Protein AF-A0A3M7RDC3-F1 (afdb_monomer)

Radius of gyration: 67.69 Å; Cα contacts (8 Å, |Δi|>4): 65; chains: 1; bounding box: 111×50×184 Å

Organism: Brachionus plicatilis (NCBI:txid10195)

Sequence (182 aa):
MDDLKVTLPCGFSADYKEIDQYDDIFICPICLTHQVERQQCLNMNRKKLVINQTVLSLKQKNFSECRKNLEIYRNMSNDYDDNRAMFKLKIDARKELIKLFINQKIDQHFEKMEVMEAKNEENLDIKTKLDLITNDCRKIDDLIRTINSAIKNLRDKHFHNQLDTKIILKNICKRDQKSSAY

pLDDT: mean 87.09, std 10.41, range [46.75, 97.94]

Secondary structure (DSSP, 8-state):
-TT-EEE-TTS-EEEHHHHHT-SSEEE-TTTSS-EEEHHHHHHSHHHHHHHHHHHHHHHHHHHHHHHHHHHHHHHHHHHHHHHHHHHHHHHHHHHHHHHHHHHHHHHHHHHHHHHHHHHHHHHHHHHHHHHHHHHHHHHHHHHHHHHHHHHHHHHHHHHHHHHHHHHHHHHHHHHHHHHT--

Mean predicted aligned error: 16.1 Å

Foldseek 3Di:
DFADWFQFPVRRIDTPVVLVPDDFWDQDPPPSPDIDGSCVRCPDPVNVVSVVVVVVVVVVVVVVVVVVVVVVVVVVVVVVVVVVVVVVVVVVVVVVVVVVVVVVVVVVVVVVVVVVVVVVVVVVVVVVVVVVVVVVVVVVVVVVVVVVVVVVVVVVVVVVVVVVVVVVVVVVVVVVVVVVPD

Structure (mmCIF, N/CA/C/O backbone):
data_AF-A0A3M7RDC3-F1
#
_entry.id   AF-A0A3M7RDC3-F1
#
loop_
_atom_site.group_PDB
_atom_site.id
_atom_site.type_symbol
_atom_site.label_atom_id
_atom_site.label_alt_id
_atom_site.label_comp_id
_atom_site.label_asym_id
_atom_site.label_entity_id
_atom_site.label_seq_id
_atom_site.pdbx_PDB_ins_code
_atom_site.Cartn_x
_atom_site.Cartn_y
_atom_site.Cartn_z
_atom_site.occupancy
_atom_site.B_iso_or_equiv
_atom_site.auth_seq_id
_atom_site.auth_comp_id
_atom_site.auth_asym_id
_atom_site.auth_atom_id
_atom_site.pdbx_PDB_model_num
ATOM 1 N N . MET A 1 1 ? -27.432 3.272 53.727 1.00 71.19 1 MET A N 1
ATOM 2 C CA . M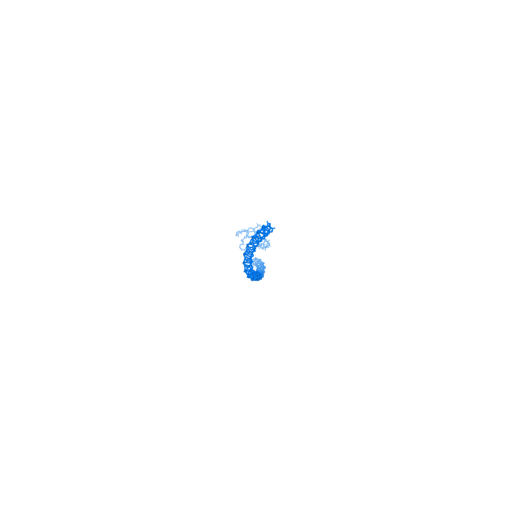ET A 1 1 ? -28.687 2.590 54.127 1.00 71.19 1 MET A CA 1
ATOM 3 C C . MET A 1 1 ? -29.587 3.623 54.768 1.00 71.19 1 MET A C 1
ATOM 5 O O . MET A 1 1 ? -29.926 3.546 55.941 1.00 71.19 1 MET A O 1
ATOM 9 N N . ASP A 1 2 ? -29.881 4.653 53.990 1.00 67.00 2 ASP A N 1
ATOM 10 C CA . ASP A 1 2 ? -30.040 5.974 54.577 1.00 67.00 2 ASP A CA 1
ATOM 11 C C . ASP A 1 2 ? -31.473 6.264 55.001 1.00 67.00 2 ASP A C 1
ATOM 13 O O . ASP A 1 2 ? -31.686 6.973 55.974 1.00 67.00 2 ASP A O 1
ATOM 17 N N . ASP A 1 3 ? -32.405 5.581 54.343 1.00 78.31 3 ASP A N 1
ATOM 18 C CA . ASP A 1 3 ? -33.844 5.655 54.575 1.00 78.31 3 ASP A CA 1
ATOM 19 C C . ASP A 1 3 ? -34.365 4.451 55.384 1.00 78.31 3 ASP A C 1
ATOM 21 O O . ASP A 1 3 ? -35.570 4.195 55.449 1.00 78.31 3 ASP A O 1
ATOM 25 N N . LEU A 1 4 ? -33.464 3.633 55.945 1.00 84.50 4 LEU A N 1
ATOM 26 C CA . LEU A 1 4 ? -33.846 2.425 56.668 1.00 84.50 4 LEU A CA 1
ATOM 27 C C . LEU A 1 4 ? -34.377 2.793 58.054 1.00 84.50 4 LEU A C 1
ATOM 29 O O . LEU A 1 4 ? -33.629 3.302 58.879 1.00 84.50 4 LEU A O 1
ATOM 33 N N . LYS A 1 5 ? -35.637 2.462 58.341 1.00 85.56 5 LYS A N 1
ATOM 34 C CA . LYS A 1 5 ? -36.231 2.652 59.670 1.00 85.56 5 LYS A CA 1
ATOM 35 C C . LYS A 1 5 ? -36.154 1.383 60.504 1.00 85.56 5 LYS A C 1
ATOM 37 O O . LYS A 1 5 ? -36.479 0.292 60.035 1.00 85.56 5 LYS A O 1
ATOM 42 N N . VAL A 1 6 ? -35.765 1.539 61.762 1.00 84.69 6 VAL A N 1
ATOM 43 C CA . VAL A 1 6 ? -35.640 0.460 62.738 1.00 84.69 6 VAL A CA 1
ATOM 44 C C . VAL A 1 6 ? -36.589 0.729 63.893 1.00 84.69 6 VAL A C 1
ATOM 46 O O . VAL A 1 6 ? -36.590 1.803 64.487 1.00 84.69 6 VAL A O 1
ATOM 49 N N . THR A 1 7 ? -37.397 -0.265 64.246 1.00 84.69 7 THR A N 1
ATOM 50 C CA . THR A 1 7 ? -38.227 -0.193 65.452 1.00 84.69 7 THR A CA 1
ATOM 51 C C . THR A 1 7 ? -37.327 -0.236 66.689 1.00 84.69 7 THR A C 1
ATOM 53 O O . THR A 1 7 ? -36.413 -1.043 66.751 1.00 84.69 7 THR A O 1
ATOM 56 N N . LEU A 1 8 ? -37.541 0.600 67.689 1.00 84.56 8 LEU A N 1
ATOM 57 C CA . LEU A 1 8 ? -36.834 0.619 68.967 1.00 84.56 8 LEU A CA 1
ATOM 58 C C . LEU A 1 8 ? -37.508 -0.340 69.968 1.00 84.56 8 LEU A C 1
ATOM 60 O O . LEU A 1 8 ? -38.648 -0.750 69.743 1.00 84.56 8 LEU A O 1
ATOM 64 N N . PRO A 1 9 ? -36.845 -0.720 71.078 1.00 82.19 9 PRO A N 1
ATOM 65 C CA . PRO A 1 9 ? -37.448 -1.582 72.104 1.00 82.19 9 PRO A CA 1
ATOM 66 C C . PRO A 1 9 ? -38.742 -1.011 72.701 1.00 82.19 9 PRO A C 1
ATOM 68 O O . PRO A 1 9 ? -39.652 -1.760 73.036 1.00 82.19 9 PRO A O 1
ATOM 71 N N . CYS A 1 10 ? -38.858 0.317 72.756 1.00 85.25 10 CYS A N 1
ATOM 72 C CA . CYS A 1 10 ? -40.068 1.038 73.152 1.00 85.25 10 CYS A CA 1
ATOM 73 C C . CYS A 1 10 ? -41.201 1.032 72.110 1.00 85.25 10 CYS A C 1
ATOM 75 O O . CYS A 1 10 ? -42.226 1.669 72.333 1.00 85.25 10 CYS A O 1
ATOM 77 N N . GLY A 1 11 ? -41.028 0.369 70.962 1.00 82.81 11 GLY A N 1
ATOM 78 C CA . GLY A 1 11 ? -42.048 0.240 69.916 1.00 82.81 11 GLY A CA 1
ATOM 79 C C . GLY A 1 11 ? -42.096 1.381 68.893 1.00 82.81 11 GLY A C 1
ATOM 80 O O . GLY A 1 11 ? -42.709 1.217 67.839 1.00 82.81 11 GLY A O 1
ATOM 81 N N . PHE A 1 12 ? -41.420 2.505 69.139 1.00 87.56 12 PHE A N 1
ATOM 82 C CA . PHE A 1 12 ? -41.289 3.593 68.161 1.00 87.56 12 PHE A CA 1
ATOM 83 C C . PHE A 1 12 ? -40.306 3.242 67.035 1.00 87.56 12 PHE A C 1
ATOM 85 O O . PHE A 1 12 ? -39.583 2.264 67.148 1.00 87.56 12 PHE A O 1
ATOM 92 N N . SER A 1 13 ? -40.258 4.003 65.939 1.00 86.94 13 SER A N 1
ATOM 93 C CA . SER A 1 13 ? -39.317 3.754 64.830 1.00 86.94 13 SER A CA 1
ATOM 94 C C . SER A 1 13 ? -38.384 4.938 64.627 1.00 86.94 13 SER A C 1
ATOM 96 O O . SER A 1 13 ? -38.870 6.056 64.508 1.00 86.94 13 SER A O 1
ATOM 98 N N . ALA A 1 14 ? -37.082 4.677 64.551 1.00 86.62 14 ALA A N 1
ATOM 99 C CA . ALA A 1 14 ? -36.038 5.674 64.321 1.00 86.62 14 ALA A CA 1
ATOM 100 C C . ALA A 1 14 ? -35.189 5.301 63.100 1.00 86.62 14 ALA A C 1
ATOM 102 O O . ALA A 1 14 ? -35.230 4.156 62.633 1.00 86.62 14 ALA A O 1
ATOM 103 N N . ASP A 1 15 ? -34.433 6.260 62.575 1.00 87.50 15 ASP A N 1
ATOM 104 C CA . ASP A 1 15 ? -33.610 6.036 61.392 1.00 87.50 15 ASP A CA 1
ATOM 105 C C . ASP A 1 15 ? -32.360 5.221 61.754 1.00 87.50 15 ASP A C 1
ATOM 107 O O . ASP A 1 15 ? -31.693 5.454 62.762 1.00 87.50 15 ASP A O 1
ATOM 111 N N . TYR A 1 16 ? -32.022 4.238 60.916 1.00 86.25 16 TYR A N 1
ATOM 112 C CA . TYR A 1 16 ? -30.893 3.331 61.135 1.00 86.25 16 TYR A CA 1
ATOM 113 C C . TYR A 1 16 ? -29.591 4.109 61.320 1.00 86.25 16 TYR A C 1
ATOM 115 O O . TYR A 1 16 ? -28.813 3.777 62.205 1.00 86.25 16 TYR A O 1
ATOM 123 N N . LYS A 1 17 ? -29.377 5.171 60.532 1.00 85.69 17 LYS A N 1
ATOM 124 C CA . LYS A 1 17 ? -28.192 6.033 60.637 1.00 85.69 17 LYS A CA 1
ATOM 125 C C . LYS A 1 17 ? -28.002 6.640 62.019 1.00 85.69 17 LYS A C 1
ATOM 127 O O . LYS A 1 17 ? -26.867 6.756 62.459 1.00 85.69 17 LYS A O 1
ATOM 132 N N . GLU A 1 18 ? -29.089 7.058 62.658 1.00 83.12 18 GLU A N 1
ATOM 133 C CA . GLU A 1 18 ? -29.037 7.705 63.968 1.00 83.12 18 GLU A CA 1
ATOM 134 C C . GLU A 1 18 ? -28.607 6.701 65.035 1.00 83.12 18 GLU A C 1
ATOM 136 O O . GLU A 1 18 ? -27.896 7.056 65.959 1.00 83.12 18 GLU A O 1
ATOM 141 N N . ILE A 1 19 ? -28.975 5.427 64.877 1.00 84.19 19 ILE A N 1
ATOM 142 C CA 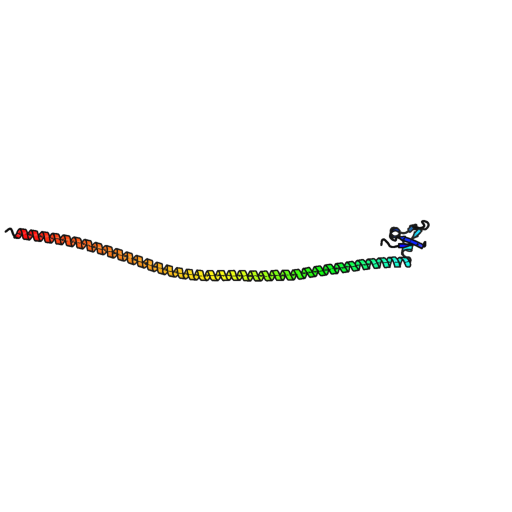. ILE A 1 19 ? -28.604 4.347 65.800 1.00 84.19 19 ILE A CA 1
ATOM 143 C C . ILE A 1 19 ? -27.199 3.804 65.491 1.00 84.19 19 ILE A C 1
ATOM 145 O O . ILE A 1 19 ? -26.461 3.436 66.402 1.00 84.19 19 ILE A O 1
ATOM 149 N N . ASP A 1 20 ? -26.823 3.725 64.212 1.00 82.31 20 ASP A N 1
ATOM 150 C CA . ASP A 1 20 ? -25.574 3.105 63.747 1.00 82.31 20 ASP A C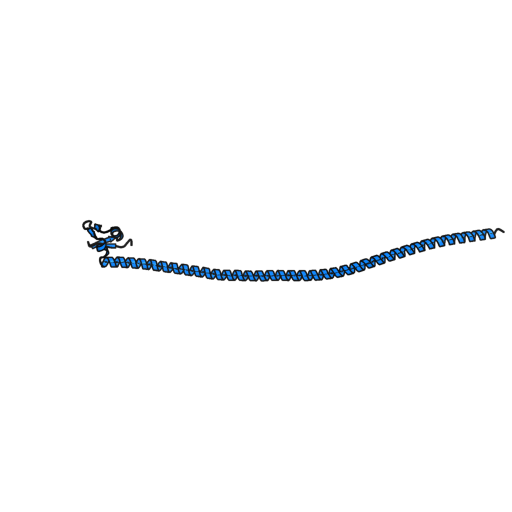A 1
ATOM 151 C C . ASP A 1 20 ? -24.317 3.902 64.121 1.00 82.31 20 ASP A C 1
ATOM 153 O O . ASP A 1 20 ? -23.236 3.328 64.173 1.00 82.31 20 ASP A O 1
ATOM 157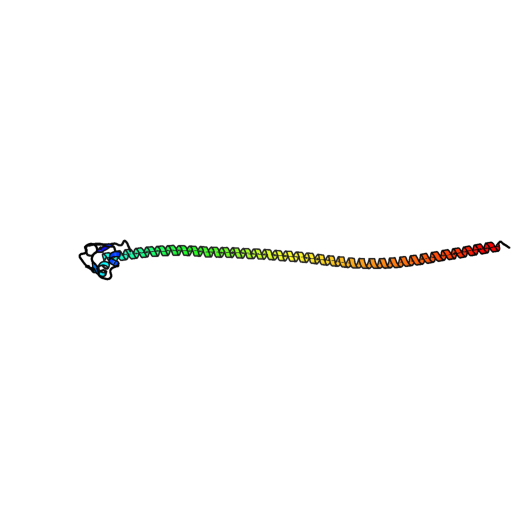 N N . GLN A 1 21 ? -24.469 5.199 64.402 1.00 83.25 21 GLN A N 1
ATOM 158 C CA . GLN A 1 21 ? -23.383 6.104 64.794 1.00 83.25 21 GLN A CA 1
ATOM 159 C C . GLN A 1 21 ? -22.907 5.926 66.241 1.00 83.25 21 GLN A C 1
ATOM 161 O O . GLN A 1 21 ? -21.839 6.425 66.585 1.00 83.25 21 GLN A O 1
ATOM 166 N N . TYR A 1 22 ? -23.688 5.263 67.095 1.00 85.06 22 TYR A N 1
ATOM 167 C CA . TYR A 1 22 ? -23.306 5.016 68.484 1.00 85.06 22 TYR A CA 1
ATOM 168 C C . TYR A 1 22 ? -22.426 3.770 68.595 1.00 85.06 22 TYR A C 1
ATOM 170 O O . TYR A 1 22 ? -22.662 2.784 67.900 1.00 85.06 22 TYR A O 1
ATOM 178 N N . ASP A 1 23 ? -21.458 3.781 69.511 1.00 80.19 23 ASP A N 1
ATOM 179 C CA . ASP A 1 23 ? -20.562 2.636 69.704 1.00 80.19 23 ASP A CA 1
ATOM 180 C C . ASP A 1 23 ? -21.292 1.459 70.379 1.00 80.19 23 ASP A C 1
ATOM 182 O O . ASP A 1 23 ? -21.477 0.412 69.753 1.00 80.19 23 ASP A O 1
ATOM 186 N N . ASP A 1 24 ? -21.810 1.658 71.601 1.00 84.75 24 ASP A N 1
ATOM 187 C CA . ASP A 1 24 ? -22.395 0.570 72.408 1.00 84.75 24 ASP A CA 1
ATOM 188 C C . ASP A 1 24 ? -23.785 0.868 72.988 1.00 84.75 24 ASP A C 1
ATOM 190 O O . ASP A 1 24 ? -24.692 0.045 72.854 1.00 84.75 24 ASP A O 1
ATOM 194 N N . ILE A 1 25 ? -24.000 2.028 73.618 1.00 87.00 25 ILE A N 1
ATOM 195 C CA . ILE A 1 25 ? -25.269 2.380 74.281 1.00 87.00 25 ILE A CA 1
ATOM 196 C C . ILE A 1 25 ? -25.738 3.750 73.797 1.00 87.00 25 ILE A C 1
ATOM 198 O O . ILE A 1 25 ? -24.950 4.689 73.710 1.00 87.00 25 ILE A O 1
ATOM 202 N N . PHE A 1 26 ? -27.037 3.880 73.530 1.00 88.50 26 PHE A N 1
ATOM 203 C CA . PHE A 1 26 ? -27.661 5.150 73.171 1.00 88.50 26 PHE A CA 1
ATOM 204 C C . PHE A 1 26 ? -28.936 5.393 73.978 1.00 88.50 26 PHE A C 1
ATOM 206 O O . PHE A 1 26 ? -29.624 4.457 74.391 1.00 88.50 26 PHE A O 1
ATOM 213 N N . ILE A 1 27 ? -29.265 6.662 74.212 1.00 87.06 27 ILE A N 1
ATOM 214 C CA . ILE A 1 27 ? -30.568 7.043 74.764 1.00 87.06 27 ILE A CA 1
ATOM 215 C C . ILE A 1 27 ? -31.572 7.003 73.618 1.00 87.06 27 ILE A C 1
ATOM 217 O O . ILE A 1 27 ? -31.311 7.559 72.554 1.00 87.06 27 ILE A O 1
ATOM 221 N N . CYS A 1 28 ? -32.722 6.362 73.828 1.00 86.00 28 CYS A N 1
ATOM 222 C CA . CYS A 1 28 ? -33.779 6.318 72.824 1.00 86.00 28 CYS A CA 1
ATOM 223 C C . CYS A 1 28 ? -34.114 7.736 72.320 1.00 86.00 28 CYS A C 1
ATOM 225 O O . CYS A 1 28 ? -34.609 8.542 73.113 1.00 86.00 28 CYS A O 1
ATOM 227 N N . PRO A 1 29 ? -33.932 8.033 71.019 1.00 83.31 29 PRO A N 1
ATOM 228 C CA . PRO A 1 29 ? -34.100 9.387 70.490 1.00 83.31 29 PRO A CA 1
ATOM 229 C C . PRO A 1 29 ? -35.554 9.872 70.531 1.00 83.31 29 PRO A C 1
ATOM 231 O O . PRO A 1 29 ? -35.808 11.067 70.437 1.00 83.31 29 PRO A O 1
ATOM 234 N N . ILE A 1 30 ? -36.518 8.959 70.690 1.00 85.31 30 ILE A N 1
ATOM 235 C CA . ILE A 1 30 ? -37.947 9.287 70.625 1.00 85.31 30 ILE A CA 1
ATOM 236 C C . ILE A 1 30 ? -38.537 9.559 72.002 1.00 85.31 30 ILE A C 1
ATOM 238 O O . ILE A 1 30 ? -39.270 10.525 72.174 1.00 85.31 30 ILE A O 1
ATOM 242 N N . CYS A 1 31 ? -38.242 8.714 72.990 1.00 86.12 31 CYS A N 1
ATOM 243 C CA . CYS A 1 31 ? -38.825 8.876 74.321 1.00 86.12 31 CYS A CA 1
ATOM 244 C C . CYS A 1 31 ? -37.844 9.429 75.356 1.00 86.12 31 CYS A C 1
ATOM 246 O O . CYS A 1 31 ? -38.286 9.750 76.449 1.00 86.12 31 CYS A O 1
ATOM 248 N N . LEU A 1 32 ? -36.543 9.521 75.043 1.00 84.88 32 LEU A N 1
ATOM 249 C CA . LEU A 1 32 ? -35.488 10.125 75.873 1.00 84.88 32 LEU A CA 1
ATOM 250 C C . LEU A 1 32 ? -35.339 9.553 77.298 1.00 84.88 32 LEU A C 1
ATOM 252 O O . LEU A 1 32 ? -34.626 10.113 78.123 1.00 84.88 32 LEU A O 1
ATOM 256 N N . THR A 1 33 ? -36.002 8.435 77.600 1.00 83.75 33 THR A N 1
ATOM 257 C CA . THR A 1 33 ? -36.168 7.922 78.972 1.00 83.75 33 THR A CA 1
ATOM 258 C C . THR A 1 33 ? -35.424 6.627 79.258 1.00 83.75 33 THR A C 1
ATOM 260 O O . THR A 1 33 ? -35.207 6.306 80.421 1.00 83.75 33 THR A O 1
ATOM 263 N N . HIS A 1 34 ? -35.040 5.864 78.233 1.00 83.25 34 HIS A N 1
ATOM 264 C CA . HIS A 1 34 ? -34.345 4.592 78.418 1.00 83.25 34 HIS A CA 1
ATOM 265 C C . HIS A 1 34 ? -33.088 4.517 77.564 1.00 83.25 34 HIS A C 1
ATOM 267 O O . HIS A 1 34 ? -33.020 5.060 76.457 1.00 83.25 34 HIS A O 1
ATOM 273 N N . GLN A 1 35 ? -32.103 3.819 78.113 1.00 87.31 35 GLN A N 1
ATOM 274 C CA . GLN A 1 35 ? -30.874 3.466 77.431 1.00 87.31 35 GLN A CA 1
ATOM 275 C C .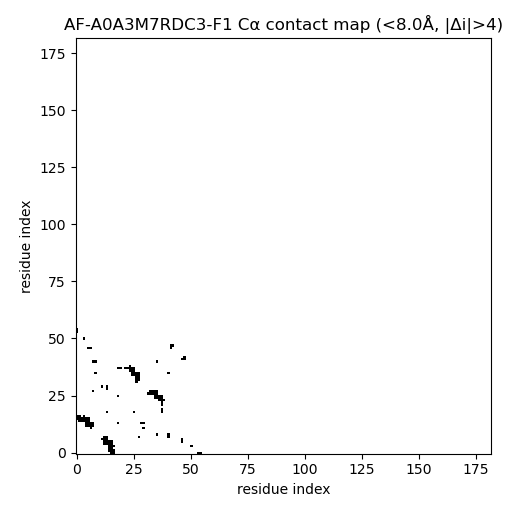 GLN A 1 35 ? -31.060 2.128 76.725 1.00 87.31 35 GLN A C 1
ATOM 277 O O . GLN A 1 35 ? -31.709 1.217 77.241 1.00 87.31 35 GLN A O 1
ATOM 282 N N . VAL A 1 36 ? -30.509 2.032 75.526 1.00 86.44 36 VAL A N 1
ATOM 283 C CA . VAL A 1 36 ? -30.606 0.860 74.671 1.00 86.44 36 VAL A CA 1
ATOM 284 C C . VAL A 1 36 ? -29.203 0.464 74.248 1.00 86.44 36 VAL A C 1
ATOM 286 O O . VAL A 1 36 ? -28.461 1.282 73.709 1.00 86.44 36 VAL A O 1
ATOM 289 N N . GLU A 1 37 ? -28.858 -0.805 74.444 1.00 88.38 37 GLU A N 1
ATOM 290 C CA . GLU A 1 37 ? -27.640 -1.372 73.874 1.00 88.38 37 GLU A CA 1
ATOM 291 C C . GLU A 1 37 ? -27.826 -1.551 72.361 1.00 88.38 37 GLU A C 1
ATOM 293 O O . GLU A 1 37 ? -28.756 -2.226 71.899 1.00 88.38 37 GLU A O 1
ATOM 298 N N . ARG A 1 38 ? -26.946 -0.936 71.570 1.00 86.44 38 ARG A N 1
ATOM 299 C CA . ARG A 1 38 ? -27.013 -0.919 70.106 1.00 86.44 38 ARG A CA 1
ATOM 300 C C . ARG A 1 38 ? -27.028 -2.328 69.533 1.00 86.44 38 ARG A C 1
ATOM 302 O O . ARG A 1 38 ? -27.876 -2.630 68.692 1.00 86.44 38 ARG A O 1
ATOM 309 N N . GLN A 1 39 ? -26.139 -3.204 69.998 1.00 82.31 39 GLN A N 1
ATOM 310 C CA . GLN A 1 39 ? -26.062 -4.571 69.485 1.00 82.31 39 GLN A CA 1
ATOM 311 C C . GLN A 1 39 ? -27.346 -5.351 69.752 1.00 82.31 39 GLN A C 1
ATOM 313 O O . GLN A 1 39 ? -27.878 -5.976 68.835 1.00 82.31 39 GLN A O 1
ATOM 318 N N . GLN A 1 40 ? -27.896 -5.269 70.966 1.00 81.81 40 GLN A N 1
ATOM 319 C CA . GLN A 1 40 ? -29.181 -5.894 71.281 1.00 81.81 40 GLN A CA 1
ATOM 320 C C . GLN A 1 40 ? -30.312 -5.302 70.437 1.00 81.81 40 GLN A C 1
ATOM 322 O O . GLN A 1 40 ? -31.152 -6.040 69.922 1.00 81.81 40 GLN A O 1
ATOM 327 N N . CYS A 1 41 ? -30.306 -3.980 70.231 1.00 82.38 41 CYS A N 1
ATOM 328 C CA . CYS A 1 41 ? -31.295 -3.295 69.414 1.00 82.38 41 CYS A CA 1
ATOM 329 C C . CYS A 1 41 ? -31.268 -3.765 67.963 1.00 82.38 41 CYS A C 1
ATOM 331 O O . CYS A 1 41 ? -32.335 -4.039 67.427 1.00 82.38 41 CYS A O 1
ATOM 333 N N . LEU A 1 42 ? -30.095 -3.869 67.335 1.00 80.62 42 LEU A N 1
ATOM 334 C CA . LEU A 1 42 ? -29.953 -4.220 65.918 1.00 80.62 42 LEU A CA 1
ATOM 335 C C . LEU A 1 42 ? -30.051 -5.736 65.667 1.00 80.62 42 LEU A C 1
ATOM 337 O O . LEU A 1 42 ? -30.505 -6.151 64.599 1.00 80.62 42 LEU A O 1
ATOM 341 N N . ASN A 1 43 ? -29.711 -6.569 66.657 1.00 80.25 43 ASN A N 1
ATOM 342 C CA . ASN A 1 43 ? -29.754 -8.030 66.545 1.00 80.25 43 ASN A CA 1
ATOM 343 C C . ASN A 1 43 ? -31.124 -8.660 66.841 1.00 80.25 43 ASN A C 1
ATOM 345 O O . ASN A 1 43 ? -31.261 -9.878 66.713 1.00 80.25 43 ASN A O 1
ATOM 349 N N . MET A 1 44 ? -32.160 -7.882 67.177 1.00 80.19 44 MET A N 1
ATOM 350 C CA . MET A 1 44 ? -33.510 -8.443 67.319 1.00 80.19 44 MET A CA 1
ATOM 351 C C . MET A 1 44 ? -33.979 -9.056 65.989 1.00 80.19 44 MET A C 1
ATOM 353 O O . MET A 1 44 ? -33.897 -8.408 64.942 1.00 80.19 44 MET A O 1
ATOM 357 N N . ASN A 1 45 ? -34.537 -10.273 66.035 1.00 76.06 45 ASN A N 1
ATOM 358 C CA . ASN A 1 45 ? -34.878 -11.093 64.858 1.00 76.06 45 ASN A CA 1
ATOM 359 C C . ASN A 1 45 ? -35.562 -10.318 63.718 1.00 76.06 45 ASN A C 1
ATOM 361 O O . ASN A 1 45 ? -35.146 -10.409 62.564 1.00 76.06 45 ASN A O 1
ATOM 365 N N . ARG A 1 46 ? -36.578 -9.502 64.031 1.00 75.00 46 ARG A N 1
ATOM 366 C CA . ARG A 1 46 ? -37.329 -8.729 63.026 1.00 75.00 46 ARG A CA 1
ATOM 367 C C . ARG A 1 46 ? -36.484 -7.649 62.340 1.00 75.00 46 ARG A C 1
ATOM 369 O O . ARG A 1 46 ? -36.637 -7.428 61.145 1.00 75.00 46 ARG A O 1
ATOM 376 N N . LYS A 1 47 ? -35.584 -6.990 63.070 1.00 77.56 47 LYS A N 1
ATOM 377 C CA . LYS A 1 47 ? -34.760 -5.882 62.558 1.00 77.56 47 LYS A CA 1
ATOM 378 C C . LYS A 1 47 ? -33.557 -6.403 61.788 1.00 77.56 47 LYS A C 1
ATOM 380 O O . LYS A 1 47 ? -33.275 -5.909 60.702 1.00 77.56 47 LYS A O 1
ATOM 385 N N . LYS A 1 48 ? -32.923 -7.466 62.294 1.00 83.06 48 LYS A N 1
ATOM 386 C CA . LYS A 1 48 ? -31.837 -8.174 61.610 1.00 83.06 48 LYS A CA 1
ATOM 387 C C . LYS A 1 48 ? -32.265 -8.651 60.220 1.00 83.06 48 LYS A C 1
ATOM 389 O O . LYS A 1 48 ? -31.520 -8.483 59.260 1.00 83.06 48 LYS A O 1
ATOM 394 N N . LEU A 1 49 ? -33.485 -9.181 60.093 1.00 85.19 49 LEU A N 1
ATOM 395 C CA . LEU A 1 49 ? -34.063 -9.555 58.798 1.00 85.19 49 LEU A CA 1
ATOM 396 C C . LEU A 1 49 ? -34.229 -8.351 57.861 1.00 85.19 49 LEU A C 1
ATOM 398 O O . LEU A 1 49 ? -33.824 -8.426 56.706 1.00 85.19 49 LEU A O 1
ATOM 402 N N . VAL A 1 50 ? -34.774 -7.237 58.354 1.00 85.38 50 VAL A N 1
ATOM 403 C CA . VAL A 1 50 ? -34.991 -6.012 57.563 1.00 85.38 50 VAL A CA 1
ATOM 404 C C . VAL A 1 50 ? -33.667 -5.394 57.091 1.00 85.38 50 VAL A C 1
ATOM 406 O O . VAL A 1 50 ? -33.537 -5.034 55.918 1.00 85.38 50 VAL A O 1
ATOM 409 N N . ILE A 1 51 ? -32.654 -5.343 57.961 1.00 85.31 51 ILE A N 1
ATOM 410 C CA . ILE A 1 51 ? -31.298 -4.897 57.612 1.00 85.31 51 ILE A CA 1
ATOM 411 C C . ILE A 1 51 ? -30.705 -5.825 56.545 1.00 85.31 51 ILE A C 1
ATOM 413 O O . ILE A 1 51 ? -30.294 -5.359 55.483 1.00 85.31 51 ILE A O 1
ATOM 417 N N . ASN A 1 52 ? -30.733 -7.144 56.766 1.00 87.25 52 ASN A N 1
ATOM 418 C CA . ASN A 1 52 ? -30.184 -8.121 55.822 1.00 87.25 52 ASN A CA 1
ATOM 419 C C . ASN A 1 52 ? -30.872 -8.075 54.451 1.00 87.25 52 ASN A C 1
ATOM 421 O O . ASN A 1 52 ? -30.193 -8.135 53.427 1.00 87.25 52 ASN A O 1
ATOM 425 N N . GLN A 1 53 ? -32.198 -7.920 54.413 1.00 89.00 53 GLN A N 1
ATOM 426 C CA . GLN A 1 53 ? -32.962 -7.787 53.171 1.00 89.00 53 GLN A CA 1
ATOM 427 C C . GLN A 1 53 ? -32.554 -6.527 52.395 1.00 89.00 53 GLN A C 1
ATOM 429 O O . GLN A 1 53 ? -32.401 -6.560 51.170 1.00 89.00 53 GLN A O 1
ATOM 434 N N . THR A 1 54 ? -32.335 -5.420 53.105 1.00 87.44 54 THR A N 1
ATOM 435 C CA . THR A 1 54 ? -31.898 -4.147 52.518 1.00 87.44 54 THR A CA 1
ATOM 436 C C . THR A 1 54 ? -30.479 -4.261 51.959 1.00 87.44 54 THR A C 1
ATOM 438 O O . THR A 1 54 ? -30.234 -3.884 50.812 1.00 87.44 54 THR A O 1
ATOM 441 N N . VAL A 1 55 ? -29.557 -4.865 52.718 1.00 89.19 55 VAL A N 1
ATOM 442 C CA . VAL A 1 55 ? -28.181 -5.151 52.278 1.00 89.19 55 VAL A CA 1
ATOM 443 C C . VAL A 1 55 ? -28.180 -6.031 51.031 1.00 89.19 55 VAL A C 1
ATOM 445 O O . VAL A 1 55 ? -27.465 -5.743 50.071 1.00 89.19 55 VAL A O 1
ATOM 448 N N . LEU A 1 56 ? -28.991 -7.091 51.021 1.00 91.31 56 LEU A N 1
ATOM 449 C CA . LEU A 1 56 ? -29.104 -7.995 49.880 1.00 91.31 56 LEU A CA 1
ATOM 450 C C . LEU A 1 56 ? -29.615 -7.255 48.639 1.00 91.31 56 LEU A C 1
ATOM 452 O O . LEU A 1 56 ? -29.043 -7.404 47.562 1.00 91.31 56 LEU A O 1
ATOM 456 N N . SER A 1 57 ? -30.631 -6.408 48.805 1.00 91.19 57 SER A N 1
ATOM 457 C CA . SER A 1 57 ? -31.207 -5.608 47.719 1.00 91.19 57 SER A CA 1
ATOM 458 C C . SER A 1 57 ? -30.189 -4.625 47.129 1.00 91.19 57 SER A C 1
ATOM 460 O O . SER A 1 57 ? -30.101 -4.474 45.912 1.00 91.19 57 SER A O 1
ATOM 462 N N . LEU A 1 58 ? -29.372 -3.984 47.973 1.00 90.50 58 LEU A N 1
ATOM 463 C CA . LEU A 1 58 ? -28.283 -3.109 47.525 1.00 90.50 58 LEU A CA 1
ATOM 464 C C . LEU A 1 58 ? -27.204 -3.889 46.769 1.00 90.50 58 LEU A C 1
ATOM 466 O O . LEU A 1 58 ? -26.801 -3.484 45.682 1.00 90.50 58 LEU A O 1
ATOM 470 N N . LYS A 1 59 ? -26.782 -5.046 47.293 1.00 92.62 59 LYS A N 1
ATOM 471 C CA . LYS A 1 59 ? -25.815 -5.917 46.608 1.00 92.62 59 LYS A CA 1
ATOM 472 C C . LYS A 1 59 ? -26.337 -6.394 45.253 1.00 92.62 59 LYS A C 1
ATOM 474 O O . LYS A 1 59 ? -25.578 -6.403 44.291 1.00 92.62 59 LYS A O 1
ATOM 479 N N . GLN A 1 60 ? -27.619 -6.747 45.159 1.00 94.56 60 GLN A N 1
ATOM 480 C CA . GLN A 1 60 ? -28.253 -7.126 43.895 1.00 94.56 60 GLN A CA 1
ATOM 481 C C . GLN A 1 60 ? -28.250 -5.978 42.884 1.00 94.56 60 GLN A C 1
ATOM 483 O O . GLN A 1 60 ? -27.900 -6.200 41.725 1.00 94.56 60 GLN A O 1
ATOM 488 N N . LYS A 1 61 ? -28.582 -4.751 43.312 1.00 94.12 61 LYS A N 1
ATOM 489 C CA . LYS A 1 61 ? -28.508 -3.562 42.448 1.00 94.12 61 LYS A CA 1
ATOM 490 C C . LYS A 1 61 ? -27.087 -3.341 41.935 1.00 94.12 61 LYS A C 1
ATOM 492 O O . LYS A 1 61 ? -26.900 -3.301 40.721 1.00 94.12 61 LYS A O 1
ATOM 497 N N . ASN A 1 62 ? -26.098 -3.327 42.827 1.00 94.44 62 ASN A N 1
ATOM 498 C CA . ASN A 1 62 ? -24.692 -3.159 42.453 1.00 94.44 62 ASN A CA 1
ATOM 499 C C . ASN A 1 62 ? -24.233 -4.254 41.482 1.00 94.44 62 ASN A C 1
ATOM 501 O O . ASN A 1 62 ? -23.610 -3.963 40.468 1.00 94.44 62 ASN A O 1
ATOM 505 N N . PHE A 1 63 ? -24.589 -5.514 41.742 1.00 94.81 63 PHE A N 1
ATOM 506 C CA . 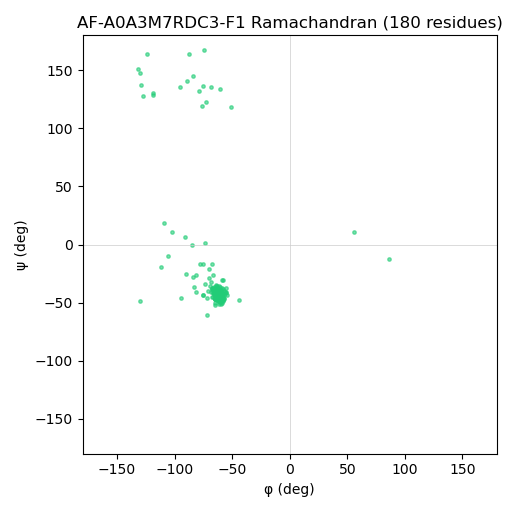PHE A 1 63 ? -24.246 -6.621 40.851 1.00 94.81 63 PHE A CA 1
ATOM 507 C C . PHE A 1 63 ? -24.895 -6.469 39.469 1.00 94.81 63 PHE A C 1
ATOM 509 O O . PHE A 1 63 ? -24.252 -6.712 38.449 1.00 94.81 63 PHE A O 1
ATOM 516 N N . SER A 1 64 ? -26.156 -6.031 39.419 1.00 95.06 64 SER A N 1
ATOM 517 C CA . SER A 1 64 ? -26.861 -5.782 38.159 1.00 95.06 64 SER A CA 1
ATOM 518 C C . SER A 1 64 ? -26.219 -4.657 37.343 1.00 95.06 64 SER A C 1
ATOM 520 O O . SER A 1 64 ? -26.132 -4.758 36.122 1.00 95.06 64 SER A O 1
ATOM 522 N N . GLU A 1 65 ? -25.724 -3.615 38.009 1.00 95.31 65 GLU A N 1
ATOM 523 C CA . GLU A 1 65 ? -25.027 -2.498 37.378 1.00 95.31 65 GLU A CA 1
ATOM 524 C C . GLU A 1 65 ? -23.640 -2.913 36.884 1.00 95.31 65 GLU A C 1
ATOM 526 O O . GLU A 1 65 ? -23.317 -2.696 35.717 1.00 95.31 65 GLU A O 1
ATOM 531 N N . CYS A 1 66 ? -22.867 -3.624 37.712 1.00 93.69 66 CYS A N 1
ATOM 532 C CA . CYS A 1 66 ? -21.601 -4.221 37.294 1.00 93.69 66 CYS A CA 1
ATOM 533 C C . CYS A 1 66 ? -21.781 -5.108 36.060 1.00 93.69 66 CYS A C 1
ATOM 535 O O . CYS A 1 66 ? -20.997 -5.003 35.121 1.00 93.69 66 CYS A O 1
ATOM 537 N N . ARG A 1 67 ? -22.832 -5.938 36.024 1.00 94.50 67 ARG A N 1
ATOM 538 C CA . ARG A 1 67 ? -23.141 -6.783 34.866 1.00 94.50 67 ARG A CA 1
ATOM 539 C C . ARG A 1 67 ? -23.398 -5.955 33.604 1.00 94.50 67 ARG A C 1
ATOM 541 O O . ARG A 1 67 ? -22.831 -6.278 32.566 1.00 94.50 67 ARG A O 1
ATOM 548 N N . LYS A 1 68 ? -24.204 -4.888 33.690 1.00 94.50 68 LYS A N 1
ATOM 549 C CA . LYS A 1 68 ? -24.467 -3.985 32.553 1.00 94.50 68 LYS A CA 1
ATOM 550 C C . LYS A 1 68 ? -23.180 -3.345 32.033 1.00 94.50 68 LYS A C 1
ATOM 552 O O . LYS A 1 68 ? -22.945 -3.352 30.830 1.00 94.50 68 LYS A O 1
ATOM 557 N N . ASN A 1 69 ? -22.331 -2.849 32.931 1.00 92.75 69 ASN A N 1
ATOM 558 C CA . ASN A 1 69 ? -21.060 -2.229 32.551 1.00 92.75 69 ASN A CA 1
ATOM 559 C C . ASN A 1 69 ? -20.131 -3.230 31.854 1.00 92.75 69 ASN A C 1
ATOM 561 O O . ASN A 1 69 ? -19.501 -2.901 30.853 1.00 92.75 69 ASN A O 1
ATOM 565 N N . LEU A 1 70 ? -20.092 -4.474 32.334 1.00 92.06 70 LEU A N 1
ATOM 566 C CA . LEU A 1 70 ? -19.289 -5.543 31.739 1.00 92.06 70 LEU A CA 1
ATOM 567 C C . LEU A 1 70 ? -19.738 -5.870 30.305 1.00 92.06 70 LEU A C 1
ATOM 569 O O . LEU A 1 70 ? -18.899 -6.082 29.432 1.00 92.06 70 LEU A O 1
ATOM 573 N N . GLU A 1 71 ? -21.046 -5.850 30.045 1.00 91.44 71 GLU A N 1
ATOM 574 C CA . GLU A 1 71 ? -21.621 -6.028 28.705 1.00 91.44 71 GLU A CA 1
ATOM 575 C C . GLU A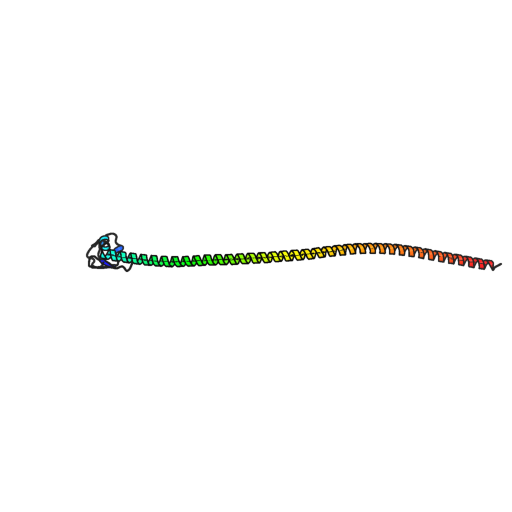 1 71 ? -21.204 -4.894 27.751 1.00 91.44 71 GLU A C 1
ATOM 577 O O . GLU A 1 71 ? -20.792 -5.153 26.621 1.00 91.44 71 GLU A O 1
ATOM 582 N N . ILE A 1 72 ? -21.220 -3.642 28.229 1.00 91.06 72 ILE A N 1
ATOM 583 C CA . ILE A 1 72 ? -20.772 -2.469 27.461 1.00 91.06 72 ILE A CA 1
ATOM 584 C C . ILE A 1 72 ? -19.294 -2.607 27.075 1.00 91.06 72 ILE A C 1
ATOM 586 O O . ILE A 1 72 ? -18.952 -2.453 25.902 1.00 91.06 72 ILE A O 1
ATOM 590 N N . TYR A 1 73 ? -18.422 -2.945 28.030 1.00 85.12 73 TYR A N 1
ATOM 591 C CA . TYR A 1 73 ? -16.992 -3.120 27.753 1.00 85.12 73 TYR A CA 1
ATOM 592 C C . TYR A 1 73 ? -16.720 -4.257 26.767 1.00 85.12 73 TYR A C 1
ATOM 594 O O . TYR A 1 73 ? -15.849 -4.132 25.907 1.00 85.12 73 TYR A O 1
ATOM 602 N N . ARG A 1 74 ? -17.479 -5.354 26.855 1.00 85.38 74 ARG A N 1
ATOM 603 C CA . ARG A 1 74 ? -17.356 -6.481 25.924 1.00 85.38 74 ARG A CA 1
ATOM 604 C C . ARG A 1 74 ? -17.704 -6.070 24.494 1.00 85.38 74 ARG A C 1
ATOM 606 O O . ARG A 1 74 ? -16.965 -6.403 23.574 1.00 85.38 74 ARG A O 1
ATOM 613 N N . ASN A 1 75 ? -18.783 -5.308 24.325 1.00 82.56 75 ASN A N 1
ATOM 614 C CA . ASN A 1 75 ? -19.198 -4.812 23.015 1.00 82.56 75 ASN A CA 1
ATOM 615 C C . ASN A 1 75 ? -18.168 -3.831 22.431 1.00 82.56 75 ASN A C 1
ATOM 617 O O . ASN A 1 75 ? -17.783 -3.978 21.277 1.00 82.56 75 ASN A O 1
ATOM 621 N N . MET A 1 76 ? -17.637 -2.908 23.243 1.00 77.44 76 MET A N 1
ATOM 622 C CA . MET A 1 76 ? -16.569 -1.990 22.812 1.00 77.44 76 MET A CA 1
ATOM 623 C C . MET A 1 76 ? -15.285 -2.719 22.383 1.00 77.44 76 MET A C 1
ATOM 625 O O . MET A 1 76 ? -14.617 -2.293 21.443 1.00 77.44 76 MET A O 1
ATOM 629 N N . SER A 1 77 ? -14.928 -3.815 23.061 1.00 81.25 77 SER A N 1
ATOM 630 C CA . SER A 1 77 ? -13.767 -4.636 22.695 1.00 81.25 77 SER A CA 1
ATOM 631 C C . SER A 1 77 ? -13.957 -5.325 21.343 1.00 81.25 77 SER A C 1
ATOM 633 O O . SER A 1 77 ? -13.033 -5.328 20.533 1.00 81.25 77 SER A O 1
ATOM 635 N N . ASN A 1 78 ? -15.146 -5.875 21.082 1.00 79.06 78 ASN A N 1
ATOM 636 C CA . ASN A 1 78 ? -15.453 -6.522 19.805 1.00 79.06 78 ASN A CA 1
ATOM 637 C C . ASN A 1 78 ? -15.409 -5.517 18.644 1.00 79.06 78 ASN A C 1
ATOM 639 O O . ASN A 1 78 ? -14.778 -5.794 17.626 1.00 79.06 78 ASN A O 1
ATOM 643 N N . ASP A 1 79 ? -15.974 -4.319 18.833 1.00 76.62 79 ASP A N 1
ATOM 644 C CA . ASP A 1 79 ? -15.899 -3.240 17.840 1.00 76.62 79 ASP A CA 1
ATOM 645 C C . ASP A 1 79 ? -14.443 -2.871 17.513 1.00 76.62 79 ASP A C 1
ATOM 647 O O . ASP A 1 79 ? -14.106 -2.579 16.363 1.00 76.62 79 ASP A O 1
ATOM 651 N N . TYR A 1 80 ? -13.550 -2.876 18.506 1.00 73.44 80 TYR A N 1
ATOM 652 C CA . TYR A 1 80 ? -12.135 -2.581 18.284 1.00 73.44 80 TYR A CA 1
ATOM 653 C C . TYR A 1 80 ? -11.439 -3.666 17.450 1.00 73.44 80 TYR A C 1
ATOM 655 O O . TYR A 1 80 ? -10.703 -3.340 16.512 1.00 73.44 80 TYR A O 1
ATOM 663 N N . ASP A 1 81 ? -11.680 -4.941 17.757 1.00 79.81 81 ASP A N 1
ATOM 664 C CA . ASP A 1 81 ? -11.075 -6.065 17.038 1.00 79.81 81 ASP A CA 1
ATOM 665 C C . ASP A 1 81 ? -11.570 -6.161 15.587 1.00 79.81 81 ASP A C 1
ATOM 667 O O . ASP A 1 81 ? -10.752 -6.314 14.669 1.00 79.81 81 ASP A O 1
ATOM 671 N N . ASP A 1 82 ? -12.868 -5.958 15.351 1.00 80.69 82 ASP A N 1
ATOM 672 C CA . ASP A 1 82 ? -13.452 -5.943 14.006 1.00 80.69 82 ASP A CA 1
ATOM 673 C C . ASP A 1 82 ? -12.894 -4.786 13.167 1.00 80.69 82 ASP A C 1
ATOM 675 O O . ASP A 1 82 ? -12.462 -4.967 12.020 1.00 80.69 82 ASP A O 1
ATOM 679 N N . ASN A 1 83 ? -12.799 -3.592 13.761 1.00 84.38 83 ASN A N 1
ATOM 680 C CA . ASN A 1 83 ? -12.191 -2.440 13.102 1.00 84.38 83 ASN A CA 1
ATOM 681 C C . ASN A 1 83 ? -10.714 -2.689 12.783 1.00 84.38 83 ASN A C 1
ATOM 683 O O . ASN A 1 83 ? -10.251 -2.372 11.683 1.00 84.38 83 ASN A O 1
ATOM 687 N N . ARG A 1 84 ? -9.961 -3.294 13.706 1.00 87.25 84 ARG A N 1
ATOM 688 C CA . ARG A 1 84 ? -8.547 -3.624 13.502 1.00 87.25 84 ARG A CA 1
ATOM 689 C C . ARG A 1 84 ? -8.358 -4.601 12.342 1.00 87.25 84 ARG A C 1
ATOM 691 O O . ARG A 1 84 ? -7.478 -4.375 11.506 1.00 87.25 84 ARG A O 1
ATOM 698 N N . ALA A 1 85 ? -9.173 -5.652 12.263 1.00 90.19 85 ALA A N 1
ATOM 699 C CA . ALA A 1 85 ? -9.139 -6.605 11.156 1.00 90.19 85 ALA A CA 1
ATOM 700 C C . ALA A 1 85 ? -9.462 -5.923 9.816 1.00 90.19 85 ALA A C 1
ATOM 702 O O . ALA A 1 85 ? -8.720 -6.086 8.841 1.00 90.19 85 ALA A O 1
ATOM 703 N N . MET A 1 86 ? -10.497 -5.077 9.782 1.00 93.50 86 MET A N 1
ATOM 704 C CA . MET A 1 86 ? -10.865 -4.308 8.591 1.00 93.50 86 MET A CA 1
ATOM 705 C C . MET A 1 86 ? -9.736 -3.363 8.142 1.00 93.50 86 MET A C 1
ATOM 707 O O . MET A 1 86 ? -9.406 -3.305 6.953 1.00 93.50 86 MET A O 1
ATOM 711 N N . PHE A 1 87 ? -9.111 -2.623 9.063 1.00 91.50 87 PHE A N 1
ATOM 712 C CA . PHE A 1 87 ? -7.993 -1.737 8.728 1.00 91.50 87 PHE A CA 1
ATOM 713 C C . PHE A 1 87 ? -6.779 -2.509 8.219 1.00 91.50 87 PHE A C 1
ATOM 715 O O . PHE A 1 87 ? -6.155 -2.072 7.251 1.00 91.50 87 PHE A O 1
ATOM 722 N N . LYS A 1 88 ? -6.473 -3.668 8.811 1.00 95.38 88 LYS A N 1
ATOM 723 C CA . LYS A 1 88 ? -5.392 -4.540 8.342 1.00 95.38 88 LYS A CA 1
ATOM 724 C C . LYS A 1 88 ? -5.614 -4.964 6.888 1.00 95.38 88 LYS A C 1
ATOM 726 O O . LYS A 1 88 ? -4.730 -4.754 6.064 1.00 95.38 88 LYS A O 1
ATOM 731 N N . LEU A 1 89 ? -6.819 -5.430 6.550 1.00 95.31 89 LEU A N 1
ATOM 732 C CA . LEU A 1 89 ? -7.183 -5.790 5.174 1.00 95.31 89 LEU A CA 1
ATOM 733 C C . LEU A 1 89 ? -7.048 -4.607 4.202 1.00 95.31 89 LEU A C 1
ATOM 735 O O . LE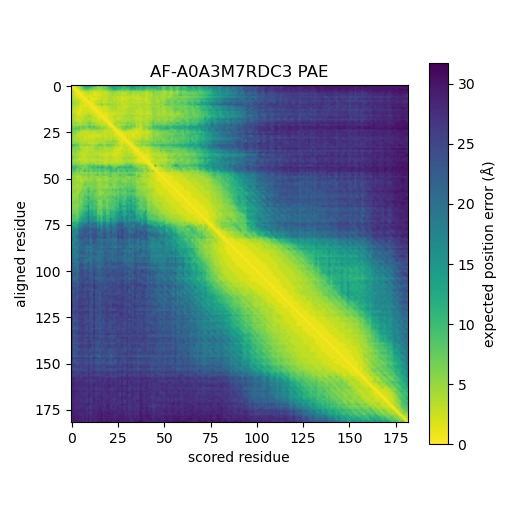U A 1 89 ? -6.502 -4.764 3.113 1.00 95.31 89 LEU A O 1
ATOM 739 N N . LYS A 1 90 ? -7.485 -3.401 4.596 1.00 95.94 90 LYS A N 1
ATOM 740 C CA . LYS A 1 90 ? -7.331 -2.188 3.768 1.00 95.94 90 LYS A CA 1
ATOM 741 C C . LYS A 1 90 ? -5.865 -1.815 3.540 1.00 95.94 90 LYS A C 1
ATOM 743 O O . LYS A 1 90 ? -5.506 -1.383 2.444 1.00 95.94 90 LYS A O 1
ATOM 748 N N . ILE A 1 91 ? -5.026 -1.947 4.567 1.00 96.00 91 ILE A N 1
ATOM 749 C CA . ILE A 1 91 ? -3.586 -1.689 4.467 1.00 96.00 91 ILE A CA 1
ATOM 750 C C . ILE A 1 91 ? -2.939 -2.699 3.521 1.00 96.00 91 ILE A C 1
ATOM 752 O O . ILE A 1 91 ? -2.184 -2.297 2.638 1.00 96.00 91 ILE A O 1
ATOM 756 N N . ASP A 1 92 ? -3.253 -3.983 3.672 1.00 97.06 92 ASP A N 1
ATOM 757 C CA . ASP A 1 92 ? -2.672 -5.038 2.845 1.00 97.06 92 ASP A CA 1
ATOM 758 C C . ASP A 1 92 ? -3.104 -4.897 1.376 1.00 97.06 92 ASP A C 1
ATOM 760 O O . ASP A 1 92 ? -2.254 -4.921 0.488 1.00 97.06 92 ASP A O 1
ATOM 764 N N . ALA A 1 93 ? -4.376 -4.579 1.110 1.00 97.50 93 ALA A N 1
ATOM 765 C CA . ALA A 1 93 ? -4.847 -4.267 -0.242 1.00 97.50 93 ALA A CA 1
ATOM 766 C C . ALA A 1 93 ? -4.094 -3.077 -0.870 1.00 97.50 93 ALA A C 1
ATOM 768 O O . ALA A 1 93 ? -3.688 -3.131 -2.030 1.00 97.50 93 ALA A O 1
ATOM 769 N N . ARG A 1 94 ? -3.851 -2.003 -0.102 1.00 97.31 94 ARG A N 1
ATOM 770 C CA . ARG A 1 94 ? -3.065 -0.853 -0.583 1.00 97.31 94 ARG A CA 1
ATOM 771 C C . ARG A 1 94 ? -1.611 -1.217 -0.873 1.00 97.31 94 ARG A C 1
ATOM 773 O O . ARG A 1 94 ? -1.062 -0.717 -1.850 1.00 97.31 94 ARG A O 1
ATOM 780 N N . LYS A 1 95 ? -0.989 -2.074 -0.059 1.00 97.62 95 LYS A N 1
ATOM 781 C CA . LYS A 1 95 ? 0.381 -2.547 -0.307 1.00 97.62 95 LYS A CA 1
ATOM 782 C C . LYS A 1 95 ? 0.477 -3.307 -1.626 1.00 97.62 95 LYS A C 1
ATOM 784 O O . LYS A 1 95 ? 1.401 -3.047 -2.389 1.00 97.62 95 LYS A O 1
ATOM 789 N N . GLU A 1 96 ? -0.476 -4.191 -1.913 1.00 97.31 96 GLU A N 1
ATOM 790 C CA . GLU A 1 96 ? -0.486 -4.939 -3.175 1.00 97.31 96 GLU A CA 1
ATOM 791 C C . GLU A 1 96 ? -0.700 -4.024 -4.388 1.00 97.31 96 GLU A C 1
ATOM 793 O O . GLU A 1 96 ? 0.012 -4.148 -5.382 1.00 97.31 96 GLU A O 1
ATOM 798 N N . LEU A 1 97 ? -1.579 -3.022 -4.284 1.00 97.50 97 LEU A N 1
ATOM 799 C CA . LEU A 1 97 ? -1.740 -2.017 -5.342 1.00 97.50 97 LEU A CA 1
ATOM 800 C C . LEU A 1 97 ? -0.450 -1.227 -5.606 1.00 97.50 97 LEU A C 1
ATOM 802 O O . LEU A 1 97 ? -0.098 -0.991 -6.761 1.00 97.50 97 LEU A O 1
ATOM 806 N N . ILE A 1 98 ? 0.276 -0.839 -4.553 1.00 97.81 98 ILE A N 1
ATOM 807 C CA . ILE A 1 98 ? 1.558 -0.132 -4.688 1.00 97.81 98 ILE A CA 1
ATOM 808 C C . ILE A 1 98 ? 2.603 -1.026 -5.362 1.00 97.81 98 ILE A C 1
ATOM 810 O O . ILE A 1 98 ? 3.308 -0.557 -6.252 1.00 97.81 98 ILE A O 1
ATOM 814 N N . LYS A 1 99 ? 2.689 -2.308 -4.984 1.00 97.88 99 LYS A N 1
ATOM 815 C CA . LYS A 1 99 ? 3.603 -3.264 -5.631 1.00 97.88 99 LYS A CA 1
ATOM 816 C C . LYS A 1 99 ? 3.319 -3.388 -7.125 1.00 97.88 99 LYS A C 1
ATOM 818 O O . LYS A 1 99 ? 4.245 -3.277 -7.921 1.00 97.88 99 LYS A O 1
ATOM 823 N N . LEU A 1 100 ? 2.050 -3.559 -7.504 1.00 97.62 100 LEU A N 1
ATOM 824 C CA . LEU A 1 100 ? 1.645 -3.641 -8.910 1.00 97.62 100 LEU A CA 1
ATOM 825 C C . LEU A 1 100 ? 2.015 -2.369 -9.679 1.00 97.62 100 LEU A C 1
ATOM 827 O O . LEU A 1 100 ? 2.582 -2.452 -10.765 1.00 97.62 100 LEU A O 1
ATOM 831 N N . PHE A 1 101 ? 1.751 -1.198 -9.097 1.00 97.94 101 PHE A N 1
ATOM 832 C CA . PHE A 1 101 ? 2.098 0.080 -9.713 1.00 97.94 101 PHE A CA 1
ATOM 833 C C . PHE A 1 101 ? 3.610 0.244 -9.913 1.00 97.94 101 PHE A C 1
ATOM 835 O O . PHE A 1 101 ? 4.047 0.689 -10.974 1.00 97.94 101 PHE A O 1
ATOM 842 N N . ILE A 1 102 ? 4.416 -0.119 -8.911 1.00 97.62 102 ILE A N 1
ATOM 843 C CA . ILE A 1 102 ? 5.878 -0.043 -8.998 1.00 97.62 102 ILE A CA 1
ATOM 844 C C . ILE A 1 102 ? 6.399 -1.004 -10.066 1.00 97.62 102 ILE A C 1
ATOM 846 O O . ILE A 1 102 ? 7.178 -0.575 -10.911 1.00 97.62 102 ILE A O 1
ATOM 850 N N . ASN A 1 103 ? 5.937 -2.256 -10.078 1.00 97.75 103 ASN A N 1
ATOM 851 C CA . ASN A 1 103 ? 6.347 -3.232 -11.089 1.00 97.75 103 ASN A CA 1
ATOM 852 C C . ASN A 1 103 ? 6.010 -2.738 -12.498 1.00 97.75 103 ASN A C 1
ATOM 854 O O . ASN A 1 103 ? 6.886 -2.691 -13.349 1.00 97.75 103 ASN A O 1
ATOM 858 N N . GLN A 1 104 ? 4.800 -2.213 -12.707 1.00 97.94 104 GLN A N 1
ATOM 859 C CA . GLN A 1 104 ? 4.420 -1.631 -13.993 1.00 97.94 104 GLN A CA 1
ATOM 860 C C . GLN A 1 104 ? 5.338 -0.469 -14.408 1.00 97.94 104 GLN A C 1
ATOM 862 O O . GLN A 1 104 ? 5.645 -0.302 -15.587 1.00 97.94 104 GLN A O 1
ATOM 867 N N . LYS A 1 105 ? 5.775 0.368 -13.458 1.00 97.62 105 LYS A N 1
ATOM 868 C CA . LYS A 1 105 ? 6.717 1.461 -13.742 1.00 97.62 105 LYS A CA 1
ATOM 869 C C . LYS A 1 105 ? 8.114 0.963 -14.081 1.00 97.62 105 LYS A C 1
ATOM 871 O O . LYS A 1 105 ? 8.766 1.578 -14.922 1.00 97.62 105 LYS A O 1
ATOM 876 N N . ILE A 1 106 ? 8.551 -0.112 -13.434 1.00 97.31 106 ILE A N 1
ATOM 877 C CA . ILE A 1 106 ? 9.817 -0.780 -13.722 1.00 97.31 106 ILE A CA 1
ATOM 878 C C . ILE A 1 106 ? 9.773 -1.371 -15.134 1.00 97.31 106 ILE A C 1
ATOM 880 O O . ILE A 1 106 ? 10.642 -1.045 -15.938 1.00 97.31 106 ILE A O 1
ATOM 884 N N . ASP A 1 107 ? 8.726 -2.124 -15.473 1.00 96.69 107 ASP A N 1
ATOM 885 C CA . ASP A 1 107 ? 8.557 -2.737 -16.796 1.00 96.69 107 ASP A CA 1
ATOM 886 C C . ASP A 1 107 ? 8.553 -1.668 -17.904 1.00 96.69 107 ASP A C 1
ATOM 888 O O . ASP A 1 107 ? 9.339 -1.730 -18.846 1.00 96.69 107 ASP A O 1
ATOM 892 N N . GLN A 1 108 ? 7.775 -0.592 -17.724 1.00 96.88 108 GLN A N 1
ATOM 893 C CA . GLN A 1 108 ? 7.757 0.557 -18.645 1.00 96.88 108 GLN A CA 1
ATOM 894 C C . GLN A 1 108 ? 9.125 1.230 -18.811 1.00 96.88 108 GLN A C 1
ATOM 896 O O . GLN A 1 108 ? 9.383 1.873 -19.831 1.00 96.88 108 GLN A O 1
ATOM 901 N N . HIS A 1 109 ? 9.968 1.201 -17.779 1.00 96.12 109 HIS A N 1
ATOM 902 C CA . HIS A 1 109 ? 11.304 1.774 -17.856 1.00 96.12 109 HIS A CA 1
ATOM 903 C C . HIS A 1 109 ? 12.240 0.873 -18.662 1.00 96.12 109 HIS A C 1
ATOM 905 O O . HIS A 1 109 ? 12.950 1.384 -19.527 1.00 96.12 109 HIS A O 1
ATOM 911 N N . PHE A 1 110 ? 12.191 -0.441 -18.433 1.00 95.50 110 PHE A N 1
ATOM 912 C CA . PHE A 1 110 ? 12.972 -1.413 -19.195 1.00 95.50 110 PHE A CA 1
ATOM 913 C C . PHE A 1 110 ? 12.597 -1.416 -20.679 1.00 95.50 110 PHE A C 1
ATOM 915 O O . PHE A 1 110 ? 13.487 -1.281 -21.512 1.00 95.50 110 PHE A O 1
ATOM 922 N N . GLU A 1 111 ? 11.306 -1.404 -21.020 1.00 95.88 111 GLU A N 1
ATOM 923 C CA . GLU A 1 111 ? 10.859 -1.295 -22.420 1.00 95.88 111 GLU A CA 1
ATOM 924 C C . GLU A 1 111 ? 11.429 -0.044 -23.115 1.00 95.88 111 GLU A C 1
ATOM 926 O O . GLU A 1 111 ? 11.857 -0.078 -24.269 1.00 95.88 111 GLU A O 1
ATOM 931 N N . LYS A 1 112 ? 11.473 1.096 -22.412 1.00 95.50 112 LYS A N 1
ATOM 932 C CA . LYS A 1 112 ? 12.054 2.334 -22.959 1.00 95.50 112 LYS A CA 1
ATOM 933 C C . LYS A 1 112 ? 13.561 2.235 -23.161 1.00 95.50 112 LYS A C 1
ATOM 935 O O . LYS A 1 112 ? 14.066 2.826 -24.116 1.00 95.50 112 LYS A O 1
ATOM 940 N N . MET A 1 113 ? 14.259 1.557 -22.255 1.00 93.62 113 MET A N 1
ATOM 941 C CA . MET A 1 113 ? 15.697 1.324 -22.362 1.00 93.62 113 MET A CA 1
ATOM 942 C C . MET A 1 113 ? 16.008 0.444 -23.572 1.00 93.62 113 MET A C 1
ATOM 944 O O . MET A 1 113 ? 16.821 0.851 -24.393 1.00 93.62 113 MET A O 1
ATOM 948 N N . GLU A 1 114 ? 15.285 -0.661 -23.761 1.00 94.19 114 GLU A N 1
ATOM 949 C CA . GLU A 1 114 ? 15.457 -1.554 -24.918 1.00 94.19 114 GLU A CA 1
ATOM 950 C C . GLU A 1 114 ? 15.256 -0.814 -26.251 1.00 94.19 114 GLU A C 1
ATOM 952 O O . GLU A 1 114 ? 16.073 -0.909 -27.167 1.00 94.19 114 GLU A O 1
ATOM 957 N N . VAL A 1 115 ? 14.205 0.009 -26.354 1.00 94.69 115 VAL A N 1
ATOM 958 C CA . VAL A 1 115 ? 13.967 0.832 -27.553 1.00 94.69 115 VAL A CA 1
ATOM 959 C C . VAL A 1 115 ? 15.093 1.847 -27.776 1.00 94.69 115 VAL A C 1
ATOM 961 O O . VAL A 1 115 ? 15.435 2.158 -28.919 1.00 94.69 115 VAL A O 1
ATOM 964 N N . MET A 1 116 ? 15.658 2.406 -26.706 1.00 93.44 116 MET A N 1
ATOM 965 C CA . MET A 1 116 ? 16.768 3.353 -26.802 1.00 93.44 116 MET A CA 1
ATOM 966 C C . MET A 1 116 ? 18.063 2.664 -27.235 1.00 93.44 116 MET A C 1
ATOM 968 O O . MET A 1 116 ? 18.788 3.217 -28.058 1.00 93.44 116 MET A O 1
ATOM 972 N N . GLU A 1 117 ? 18.334 1.468 -26.722 1.00 93.75 117 GLU A N 1
ATOM 973 C CA . GLU A 1 117 ? 19.484 0.649 -27.106 1.00 93.75 117 GLU A CA 1
ATOM 974 C C . GLU A 1 117 ? 19.422 0.279 -28.588 1.00 93.75 117 GLU A C 1
ATOM 976 O O . GLU A 1 117 ? 20.367 0.577 -29.316 1.00 93.75 117 GLU A O 1
ATOM 981 N N . ALA A 1 118 ? 18.277 -0.211 -29.072 1.00 93.81 118 ALA A N 1
ATOM 982 C CA . ALA A 1 118 ? 18.085 -0.511 -30.492 1.00 93.81 118 ALA A CA 1
ATOM 983 C C . ALA A 1 118 ? 18.318 0.722 -31.389 1.00 93.81 118 ALA A C 1
ATOM 985 O O . ALA A 1 118 ? 18.991 0.646 -32.417 1.00 93.81 118 ALA A O 1
ATOM 986 N N . LYS A 1 119 ? 17.821 1.897 -30.976 1.00 94.50 119 LYS A N 1
ATOM 987 C CA . LYS A 1 119 ? 18.080 3.159 -31.692 1.00 94.50 119 LYS A CA 1
ATOM 988 C C . LYS A 1 119 ? 19.550 3.567 -31.653 1.00 94.50 119 LYS A C 1
ATOM 990 O O . LYS A 1 119 ? 20.051 4.141 -32.616 1.00 94.50 119 LYS A O 1
ATOM 995 N N . ASN A 1 120 ? 20.239 3.328 -30.543 1.00 93.69 120 ASN A N 1
ATOM 996 C CA . ASN A 1 120 ? 21.660 3.634 -30.421 1.00 93.69 120 ASN A CA 1
ATOM 997 C C . ASN A 1 120 ? 22.506 2.728 -31.322 1.00 93.69 120 ASN A C 1
ATOM 999 O O . ASN A 1 120 ? 23.449 3.222 -31.938 1.00 93.69 120 ASN A O 1
ATOM 1003 N N . GLU A 1 121 ? 22.151 1.449 -31.445 1.00 93.94 121 GLU A N 1
ATOM 1004 C CA . GLU A 1 121 ? 22.785 0.523 -32.388 1.00 93.94 121 GLU A CA 1
ATOM 1005 C C . GLU A 1 121 ? 22.573 0.963 -33.841 1.00 93.94 121 GLU A C 1
ATOM 1007 O O . GLU A 1 121 ? 23.540 1.065 -34.599 1.00 93.94 121 GLU A O 1
ATOM 1012 N N . GLU A 1 122 ? 21.341 1.320 -34.217 1.00 94.62 122 GLU A N 1
ATOM 1013 C CA . GLU A 1 122 ? 21.040 1.852 -35.553 1.00 94.62 122 GLU A CA 1
ATOM 1014 C C . GLU A 1 122 ? 21.839 3.136 -35.839 1.00 94.62 122 GLU A C 1
ATOM 1016 O O . GLU A 1 122 ? 22.470 3.275 -36.889 1.00 94.62 122 GLU A O 1
ATOM 1021 N N . ASN A 1 123 ? 21.893 4.058 -34.875 1.00 94.94 123 ASN A N 1
ATOM 1022 C CA . ASN A 1 123 ? 22.683 5.283 -34.991 1.00 94.94 123 ASN A CA 1
ATOM 1023 C C . ASN A 1 123 ? 24.186 5.003 -35.143 1.00 94.94 123 ASN A C 1
ATOM 1025 O O . ASN A 1 123 ? 24.875 5.735 -35.858 1.00 94.94 123 ASN A O 1
ATOM 1029 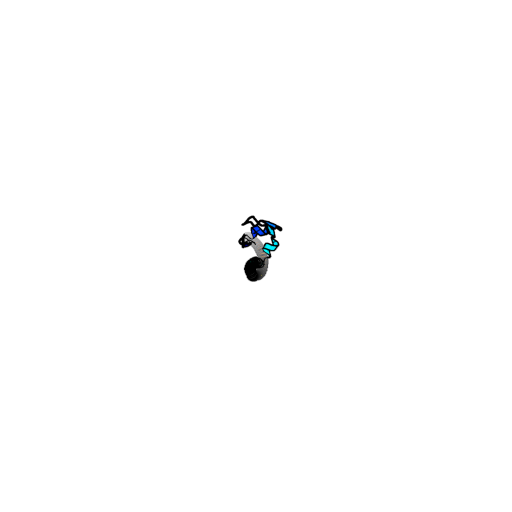N N . LEU A 1 124 ? 24.713 3.968 -34.484 1.00 94.88 124 LEU A N 1
ATOM 1030 C CA . LEU A 1 124 ? 26.116 3.574 -34.596 1.00 94.88 124 LEU A CA 1
ATOM 1031 C C . LEU A 1 124 ? 26.438 3.013 -35.988 1.00 94.88 124 LEU A C 1
ATOM 1033 O O . LEU A 1 124 ? 27.482 3.348 -36.558 1.00 94.88 124 LEU A O 1
ATOM 1037 N N . ASP A 1 125 ? 25.539 2.212 -36.561 1.00 95.50 125 ASP A N 1
ATOM 1038 C CA . ASP A 1 125 ? 25.661 1.714 -37.935 1.00 95.50 125 ASP A CA 1
ATOM 1039 C C . ASP A 1 125 ? 25.616 2.868 -38.950 1.00 95.50 125 ASP A C 1
ATOM 1041 O O . ASP A 1 125 ? 26.505 2.994 -39.798 1.00 95.50 125 ASP A O 1
ATOM 1045 N N . ILE A 1 126 ? 24.650 3.784 -38.807 1.00 95.94 126 ILE A N 1
ATOM 1046 C CA . ILE A 1 126 ? 24.558 4.996 -39.637 1.00 95.94 126 ILE A CA 1
ATOM 1047 C C . ILE A 1 126 ? 25.847 5.815 -39.540 1.00 95.94 126 ILE A C 1
ATOM 1049 O O . ILE A 1 126 ? 26.389 6.237 -40.564 1.00 95.94 126 ILE A O 1
ATOM 1053 N N . LYS A 1 127 ? 26.370 6.024 -38.328 1.00 96.69 127 LYS A N 1
ATOM 1054 C CA . LYS A 1 127 ? 27.610 6.776 -38.111 1.00 96.69 127 LYS A CA 1
ATOM 1055 C C . LYS A 1 127 ? 28.798 6.117 -38.811 1.00 96.69 127 LYS A C 1
ATOM 1057 O O . LYS A 1 127 ? 29.560 6.801 -39.486 1.00 96.69 127 LYS A O 1
ATOM 1062 N N . THR A 1 128 ? 28.906 4.795 -38.722 1.00 96.12 128 THR A N 1
ATOM 1063 C CA . THR A 1 128 ? 29.978 4.035 -39.376 1.00 96.12 128 THR A CA 1
ATOM 1064 C C . THR A 1 128 ? 29.890 4.155 -40.901 1.00 96.12 128 THR A C 1
ATOM 1066 O O . THR A 1 128 ? 30.898 4.389 -41.570 1.00 96.12 128 THR A O 1
ATOM 1069 N N . LYS A 1 129 ? 28.680 4.074 -41.469 1.00 96.62 129 LYS A N 1
ATOM 1070 C CA . LYS A 1 129 ? 28.441 4.300 -42.905 1.00 96.62 129 LYS A CA 1
ATOM 1071 C C . LYS A 1 129 ? 28.800 5.726 -43.331 1.00 96.62 129 LYS A C 1
ATOM 1073 O O . LYS A 1 129 ? 29.418 5.910 -44.378 1.00 96.62 129 LYS A O 1
ATOM 1078 N N . LEU A 1 130 ? 28.464 6.731 -42.521 1.00 96.50 130 LEU A N 1
ATOM 1079 C CA . LEU A 1 130 ? 28.834 8.128 -42.774 1.00 96.50 130 LEU A CA 1
ATOM 1080 C C . LEU A 1 130 ? 30.351 8.345 -42.743 1.00 96.50 130 LEU A C 1
ATOM 1082 O O . LEU A 1 130 ? 30.874 9.076 -43.587 1.00 96.50 130 LEU A O 1
ATOM 1086 N N . ASP A 1 131 ? 31.067 7.697 -41.826 1.00 96.12 131 ASP A N 1
ATOM 1087 C CA . ASP A 1 131 ? 32.529 7.775 -41.752 1.00 96.12 131 ASP A CA 1
ATOM 1088 C C . ASP A 1 131 ? 33.188 7.175 -43.007 1.00 96.12 131 ASP A C 1
ATOM 1090 O O . ASP A 1 131 ? 34.131 7.759 -43.552 1.00 96.12 131 ASP A O 1
ATOM 1094 N N . LEU A 1 132 ? 32.652 6.061 -43.527 1.00 96.81 132 LEU A N 1
ATOM 1095 C CA . LEU A 1 132 ? 33.104 5.468 -44.793 1.00 96.81 132 LEU A CA 1
ATOM 1096 C C . LEU A 1 132 ? 32.897 6.424 -45.974 1.00 96.81 132 LEU A C 1
ATOM 1098 O O . LEU A 1 132 ? 33.845 6.691 -46.714 1.00 96.81 132 LEU A O 1
ATOM 1102 N N . ILE A 1 133 ? 31.697 7.000 -46.108 1.00 96.81 133 ILE A N 1
ATOM 1103 C CA . ILE A 1 133 ? 31.388 7.978 -47.165 1.00 96.81 133 ILE A CA 1
ATOM 1104 C C . ILE A 1 133 ? 32.317 9.190 -47.059 1.00 96.81 133 ILE A C 1
ATOM 1106 O O . ILE A 1 133 ? 32.868 9.649 -48.056 1.00 96.81 133 ILE A O 1
ATOM 1110 N N . THR A 1 134 ? 32.540 9.689 -45.843 1.00 97.25 134 THR A N 1
ATOM 1111 C CA . THR A 1 134 ? 33.427 10.832 -45.597 1.00 97.25 134 THR A CA 1
ATOM 1112 C C . THR A 1 134 ? 34.856 10.532 -46.049 1.00 97.25 134 THR A C 1
ATOM 1114 O O . THR A 1 134 ? 35.516 11.392 -46.635 1.00 97.25 134 THR A O 1
ATOM 1117 N N . ASN A 1 135 ? 35.343 9.314 -45.807 1.00 96.56 135 ASN A N 1
ATOM 1118 C CA . ASN A 1 135 ? 36.663 8.887 -46.257 1.00 96.56 135 ASN A CA 1
ATOM 1119 C C . ASN A 1 135 ? 36.748 8.806 -47.789 1.00 96.56 135 ASN A C 1
ATOM 1121 O O . ASN A 1 135 ? 37.727 9.261 -48.380 1.00 96.56 135 ASN A O 1
ATOM 1125 N N . ASP A 1 136 ? 35.716 8.282 -48.447 1.00 96.75 136 ASP A N 1
ATOM 1126 C CA . ASP A 1 136 ? 35.687 8.201 -49.908 1.00 96.75 136 ASP A CA 1
ATOM 1127 C C . ASP A 1 136 ? 35.596 9.583 -50.567 1.00 96.75 136 ASP A C 1
ATOM 1129 O O . ASP A 1 136 ? 36.317 9.838 -51.533 1.00 96.75 136 ASP A O 1
ATOM 1133 N N . CYS A 1 137 ? 34.834 10.522 -49.998 1.00 95.75 137 CYS A N 1
ATOM 1134 C CA . CYS A 1 137 ? 34.837 11.920 -50.438 1.00 95.75 137 CYS A CA 1
ATOM 1135 C C . CYS A 1 137 ? 36.243 12.538 -50.371 1.00 95.75 137 CYS A C 1
ATOM 1137 O O . CYS A 1 137 ? 36.679 13.167 -51.333 1.00 95.75 137 CYS A O 1
ATOM 1139 N N . ARG A 1 138 ? 37.000 12.292 -49.289 1.00 95.94 138 ARG A N 1
ATOM 1140 C CA . ARG A 1 138 ? 38.390 12.777 -49.174 1.00 95.94 138 ARG A CA 1
ATOM 1141 C C . ARG A 1 138 ? 39.290 12.214 -50.274 1.00 95.94 138 ARG A C 1
ATOM 1143 O O . ARG A 1 138 ? 40.065 12.965 -50.863 1.00 95.94 138 ARG A O 1
ATOM 1150 N N . LYS A 1 139 ? 39.169 10.918 -50.589 1.00 96.56 139 LYS A N 1
ATOM 1151 C CA . LYS A 1 139 ? 39.925 10.295 -51.693 1.00 96.56 139 LYS A CA 1
ATOM 1152 C C . LYS A 1 139 ? 39.569 10.924 -53.040 1.00 96.56 139 LYS A C 1
ATOM 1154 O O . LYS A 1 139 ? 40.457 11.158 -53.856 1.00 96.56 139 LYS A O 1
ATOM 1159 N N . ILE A 1 140 ? 38.286 11.205 -53.277 1.00 96.56 140 ILE A N 1
ATOM 1160 C CA . ILE A 1 140 ? 37.829 11.888 -54.493 1.00 96.56 140 ILE A CA 1
ATOM 1161 C C . ILE A 1 140 ? 38.441 13.293 -54.575 1.00 96.56 140 ILE A C 1
ATOM 1163 O O . ILE A 1 140 ? 38.977 13.654 -55.621 1.00 96.56 140 ILE A O 1
ATOM 1167 N N . ASP A 1 141 ? 38.447 14.057 -53.481 1.00 96.56 141 ASP A N 1
ATOM 1168 C CA . ASP A 1 141 ? 39.058 15.392 -53.436 1.00 96.56 141 ASP A CA 1
ATOM 1169 C C . ASP A 1 141 ? 40.570 15.362 -53.711 1.00 96.56 141 ASP A C 1
ATOM 1171 O O . ASP A 1 141 ? 41.110 16.248 -54.384 1.00 96.56 141 ASP A O 1
ATOM 1175 N N . ASP A 1 142 ? 41.277 14.349 -53.205 1.00 96.19 142 ASP A N 1
ATOM 1176 C CA . ASP A 1 142 ? 42.694 14.130 -53.509 1.00 96.19 142 ASP A CA 1
ATOM 1177 C C . ASP A 1 142 ? 42.905 13.846 -55.002 1.00 96.19 142 ASP A C 1
ATOM 1179 O O . ASP A 1 142 ? 43.741 14.492 -55.640 1.00 96.19 142 ASP A O 1
ATOM 1183 N N . LEU A 1 143 ? 42.096 12.960 -55.594 1.00 96.81 143 LEU A N 1
ATOM 1184 C CA . LEU A 1 143 ? 42.144 12.673 -57.031 1.00 96.81 143 LEU A CA 1
ATOM 1185 C C . LEU A 1 143 ? 41.851 13.921 -57.874 1.00 96.81 143 LEU A C 1
ATOM 1187 O O . LEU A 1 143 ? 42.573 14.193 -58.837 1.00 96.81 143 LEU A O 1
ATOM 1191 N N . ILE A 1 144 ? 40.843 14.715 -57.501 1.00 96.75 144 ILE A N 1
ATOM 1192 C CA . ILE A 1 144 ? 40.515 15.984 -58.166 1.00 96.75 144 ILE A CA 1
ATOM 1193 C C . ILE A 1 144 ? 41.714 16.939 -58.116 1.00 96.75 144 ILE A C 1
ATOM 1195 O O . ILE A 1 144 ? 42.064 17.544 -59.134 1.00 96.75 144 ILE A O 1
ATOM 1199 N N . ARG A 1 145 ? 42.395 17.060 -56.967 1.00 96.38 145 ARG A N 1
ATOM 1200 C CA . ARG A 1 145 ? 43.610 17.885 -56.835 1.00 96.38 145 ARG A CA 1
ATOM 1201 C C . ARG A 1 145 ? 44.737 17.407 -57.749 1.00 96.38 145 ARG A C 1
ATOM 1203 O O . ARG A 1 145 ? 45.382 18.237 -58.403 1.00 96.38 145 ARG A O 1
ATOM 1210 N N . THR A 1 146 ? 44.954 16.098 -57.844 1.00 96.88 146 THR A N 1
ATOM 1211 C CA . THR A 1 146 ? 45.957 15.515 -58.746 1.00 96.88 146 THR A CA 1
ATOM 1212 C C . THR A 1 146 ? 45.623 15.791 -60.211 1.00 96.88 146 THR A C 1
ATOM 1214 O O . THR A 1 146 ? 46.485 16.267 -60.953 1.00 96.88 146 THR A O 1
ATOM 1217 N N . ILE A 1 147 ? 44.370 15.569 -60.622 1.00 96.38 147 ILE A N 1
ATOM 1218 C CA . ILE A 1 147 ? 43.900 15.830 -61.990 1.00 96.38 147 ILE A CA 1
ATOM 1219 C C . ILE A 1 147 ? 44.070 17.310 -62.343 1.00 96.38 147 ILE A C 1
ATOM 1221 O O . ILE A 1 147 ? 44.647 17.631 -63.381 1.00 96.38 147 ILE A O 1
ATOM 1225 N N . ASN A 1 148 ? 43.645 18.222 -61.468 1.00 96.19 148 ASN A N 1
ATOM 1226 C CA . ASN A 1 148 ? 43.781 19.662 -61.695 1.00 96.19 148 ASN A CA 1
ATOM 1227 C C . ASN A 1 148 ? 45.247 20.089 -61.854 1.00 96.19 148 ASN A C 1
ATOM 1229 O O . ASN A 1 148 ? 45.569 20.901 -62.726 1.00 96.19 148 ASN A O 1
ATOM 1233 N N . SER A 1 149 ? 46.147 19.507 -61.060 1.00 95.38 149 SER A N 1
ATOM 1234 C CA . SER A 1 149 ? 47.589 19.749 -61.177 1.00 95.38 149 SER A CA 1
ATOM 1235 C C . SER A 1 149 ? 48.143 19.243 -62.515 1.00 95.38 149 SER A C 1
ATOM 1237 O O . SER A 1 149 ? 48.905 19.947 -63.179 1.00 95.38 149 SER A O 1
ATOM 1239 N N . ALA A 1 150 ? 47.720 18.057 -62.962 1.00 95.19 150 ALA A N 1
ATOM 1240 C CA . ALA A 1 150 ? 48.107 17.506 -64.259 1.00 95.19 150 ALA A CA 1
ATOM 1241 C C . ALA A 1 150 ? 47.584 18.353 -65.434 1.00 95.19 150 ALA A C 1
ATOM 1243 O O . ALA A 1 150 ? 48.344 18.658 -66.355 1.00 95.19 150 ALA A O 1
ATOM 1244 N N . ILE A 1 151 ? 46.321 18.793 -65.382 1.00 95.25 151 ILE A N 1
ATOM 1245 C CA . ILE A 1 151 ? 45.720 19.689 -66.383 1.00 95.25 151 ILE A CA 1
ATOM 1246 C C . ILE A 1 151 ? 46.503 21.001 -66.471 1.00 95.25 151 ILE A C 1
ATOM 1248 O O . ILE A 1 151 ? 46.791 21.464 -67.577 1.00 95.25 151 ILE A O 1
ATOM 1252 N N . LYS A 1 152 ? 46.875 21.593 -65.329 1.00 94.62 152 LYS A N 1
ATOM 1253 C CA . LYS A 1 152 ? 47.696 22.810 -65.289 1.00 94.62 152 LYS A CA 1
ATOM 1254 C C . LYS A 1 152 ? 49.038 22.593 -65.995 1.00 94.62 152 LYS A C 1
ATOM 1256 O O . LYS A 1 152 ? 49.359 23.333 -66.919 1.00 94.62 152 LYS A O 1
ATOM 1261 N N . ASN A 1 153 ? 49.750 21.519 -65.653 1.00 93.69 153 ASN A N 1
ATOM 1262 C CA . ASN A 1 153 ? 51.031 21.182 -66.279 1.00 93.69 153 ASN A CA 1
ATOM 1263 C C . ASN A 1 153 ? 50.913 20.975 -67.801 1.00 93.69 153 ASN A C 1
ATOM 1265 O O . ASN A 1 153 ? 51.786 21.401 -68.557 1.00 93.69 153 ASN A O 1
ATOM 1269 N N . LEU A 1 154 ? 49.847 20.318 -68.271 1.00 92.94 154 LEU A N 1
ATOM 1270 C CA . LEU A 1 154 ? 49.595 20.130 -69.705 1.00 92.94 154 LEU A CA 1
ATOM 1271 C C . LEU A 1 154 ? 49.301 21.456 -70.415 1.00 92.94 154 LEU A C 1
ATOM 1273 O O . LEU A 1 154 ? 49.805 21.683 -71.516 1.00 92.94 154 LEU A O 1
ATOM 1277 N N . ARG A 1 155 ? 48.525 22.344 -69.783 1.00 91.25 155 ARG A N 1
ATOM 1278 C CA . ARG A 1 155 ? 48.229 23.684 -70.307 1.00 91.25 155 ARG A CA 1
ATOM 1279 C C . ARG A 1 155 ? 49.502 24.516 -70.455 1.00 91.25 155 ARG A C 1
ATOM 1281 O O . ARG A 1 155 ? 49.699 25.121 -71.508 1.00 91.25 155 ARG A O 1
ATOM 1288 N N . ASP A 1 156 ? 50.368 24.494 -69.446 1.00 90.06 156 ASP A N 1
ATOM 1289 C CA . ASP A 1 156 ? 51.635 25.231 -69.450 1.00 90.06 156 ASP A CA 1
ATOM 1290 C C . ASP A 1 156 ? 52.566 24.721 -70.567 1.00 90.06 156 ASP A C 1
ATOM 1292 O O . ASP A 1 156 ? 53.081 25.509 -71.363 1.00 90.06 156 ASP A O 1
ATOM 1296 N N . LYS A 1 157 ? 52.690 23.392 -70.721 1.00 88.25 157 LYS A N 1
ATOM 1297 C CA . LYS A 1 157 ? 53.444 22.770 -71.827 1.00 88.25 157 LYS A CA 1
ATOM 1298 C C . LYS A 1 157 ? 52.891 23.143 -73.203 1.00 88.25 157 LYS A C 1
ATOM 1300 O O . LYS A 1 157 ? 53.655 23.466 -74.107 1.00 88.25 157 LYS A O 1
ATOM 1305 N N . HIS A 1 158 ? 51.571 23.108 -73.377 1.00 85.19 158 HIS A N 1
ATOM 1306 C CA . HIS A 1 158 ? 50.938 23.483 -74.641 1.00 85.19 158 HIS A CA 1
ATOM 1307 C C . HIS A 1 158 ? 51.201 24.954 -74.996 1.00 85.19 158 HIS A C 1
ATOM 1309 O O . HIS A 1 158 ? 51.488 25.266 -76.151 1.00 85.19 158 HIS A O 1
ATOM 1315 N N . PHE A 1 159 ? 51.164 25.855 -74.009 1.00 80.06 159 PHE A N 1
ATOM 1316 C CA . PHE A 1 159 ? 51.483 27.268 -74.214 1.00 80.06 159 PHE A CA 1
ATOM 1317 C C . PHE A 1 159 ? 52.938 27.475 -74.668 1.00 80.06 159 PHE A C 1
ATOM 1319 O O . PHE A 1 159 ? 53.181 28.234 -75.607 1.00 80.06 159 PHE A O 1
ATOM 1326 N N . HIS A 1 160 ? 53.897 26.765 -74.061 1.00 75.19 160 HIS A N 1
ATOM 1327 C CA . HIS A 1 160 ? 55.302 26.790 -74.492 1.00 75.19 160 HIS A CA 1
ATOM 1328 C C . HIS A 1 160 ? 55.479 26.248 -75.916 1.00 75.19 160 HIS A C 1
ATOM 1330 O O . HIS A 1 160 ? 56.050 26.935 -76.758 1.00 75.19 160 HIS A O 1
ATOM 1336 N N . ASN A 1 161 ? 54.870 25.104 -76.238 1.00 75.25 161 ASN A N 1
ATOM 1337 C CA . ASN A 1 161 ? 54.934 24.540 -77.589 1.00 75.25 161 ASN A CA 1
ATOM 1338 C C . ASN A 1 161 ? 54.357 25.494 -78.653 1.00 75.25 161 ASN A C 1
ATOM 1340 O O . ASN A 1 161 ? 54.907 25.609 -79.748 1.00 75.25 161 ASN A O 1
ATOM 1344 N N . GLN A 1 162 ? 53.265 26.210 -78.357 1.00 76.69 162 GLN A N 1
ATOM 1345 C CA . GLN A 1 162 ? 52.706 27.209 -79.276 1.00 76.69 162 GLN A CA 1
ATOM 1346 C C . GLN A 1 162 ? 53.632 28.415 -79.484 1.00 76.69 162 GLN A C 1
ATOM 1348 O O . GLN A 1 162 ? 53.722 28.928 -80.603 1.00 76.69 162 GLN A O 1
ATOM 1353 N N . LEU A 1 163 ? 54.310 28.879 -78.430 1.00 72.81 163 LEU A N 1
ATOM 1354 C CA . LEU A 1 163 ? 55.316 29.941 -78.521 1.00 72.81 163 LEU A CA 1
ATOM 1355 C C . LEU A 1 163 ? 56.499 29.502 -79.382 1.00 72.81 163 LEU A C 1
ATOM 1357 O O . LEU A 1 163 ? 56.857 30.217 -80.318 1.00 72.81 163 LEU A O 1
ATOM 1361 N N . ASP A 1 164 ? 57.032 28.307 -79.135 1.00 73.81 164 ASP A N 1
ATOM 1362 C CA . ASP A 1 164 ? 58.144 27.743 -79.901 1.00 73.81 164 ASP A CA 1
ATOM 1363 C C . ASP A 1 164 ? 57.771 27.578 -81.378 1.00 73.81 164 ASP A C 1
ATOM 1365 O O . ASP A 1 164 ? 58.514 27.997 -82.266 1.00 73.81 164 ASP A O 1
ATOM 1369 N N . THR A 1 165 ? 56.562 27.082 -81.661 1.00 72.31 165 THR A N 1
ATOM 1370 C CA . THR A 1 165 ? 56.054 26.947 -83.035 1.00 72.31 165 THR A CA 1
ATOM 1371 C C . THR A 1 165 ? 55.924 28.311 -83.722 1.00 72.31 165 THR A C 1
ATOM 1373 O O . THR A 1 165 ? 56.343 28.472 -84.869 1.00 72.31 165 THR A O 1
ATOM 1376 N N . LYS A 1 166 ? 55.408 29.336 -83.023 1.00 75.06 166 LYS A N 1
ATOM 1377 C CA . LYS A 1 166 ? 55.347 30.713 -83.547 1.00 75.06 166 LYS A CA 1
ATOM 1378 C C . LYS A 1 166 ? 56.738 31.293 -83.814 1.00 75.06 166 LYS A C 1
ATOM 1380 O O . LYS A 1 166 ? 56.916 31.991 -84.812 1.00 75.06 166 LYS A O 1
ATOM 1385 N N . ILE A 1 167 ? 57.720 31.018 -82.953 1.00 74.56 167 ILE A N 1
ATOM 1386 C CA . ILE A 1 167 ? 59.112 31.454 -83.136 1.00 74.56 167 ILE A CA 1
ATOM 1387 C C . ILE A 1 167 ? 59.726 30.777 -84.366 1.00 74.56 167 ILE A C 1
ATOM 1389 O O . ILE A 1 167 ? 60.316 31.461 -85.205 1.00 74.56 167 ILE A O 1
ATOM 1393 N N . ILE A 1 168 ? 59.545 29.462 -84.514 1.00 73.56 168 ILE A N 1
ATOM 1394 C CA . ILE A 1 168 ? 60.033 28.692 -85.666 1.00 73.56 168 ILE A CA 1
ATOM 1395 C C . ILE A 1 168 ? 59.422 29.227 -86.967 1.00 73.56 168 ILE A C 1
ATOM 1397 O O . ILE A 1 168 ? 60.166 29.566 -87.886 1.00 73.56 168 ILE A O 1
ATOM 1401 N N . LEU A 1 169 ? 58.098 29.403 -87.027 1.00 73.06 169 LEU A N 1
ATOM 1402 C CA . LEU A 1 169 ? 57.413 29.955 -88.204 1.00 73.06 169 LEU A CA 1
ATOM 1403 C C . LEU A 1 169 ? 57.898 31.372 -88.550 1.00 73.06 169 LEU A C 1
ATOM 1405 O O . LEU A 1 169 ? 58.140 31.680 -89.716 1.00 73.06 169 LEU A O 1
ATOM 1409 N N . LYS A 1 170 ? 58.123 32.231 -87.545 1.00 75.69 170 LYS A N 1
ATOM 1410 C CA . LYS A 1 170 ? 58.679 33.580 -87.750 1.00 75.69 170 LYS A CA 1
ATOM 1411 C C . LYS A 1 170 ? 60.104 33.536 -88.312 1.00 75.69 170 LYS A C 1
ATOM 1413 O O . LYS A 1 170 ? 60.468 34.392 -89.117 1.00 75.69 170 LYS A O 1
ATOM 1418 N N . ASN A 1 171 ? 60.909 32.558 -87.902 1.00 73.12 171 ASN A N 1
ATOM 1419 C CA . ASN A 1 171 ? 62.269 32.366 -88.406 1.00 73.12 171 ASN A CA 1
ATOM 1420 C C . ASN A 1 171 ? 62.296 31.792 -89.831 1.00 73.12 171 ASN A C 1
ATOM 1422 O O . ASN A 1 171 ? 63.167 32.188 -90.604 1.00 73.12 171 ASN A O 1
ATOM 1426 N N . ILE A 1 172 ? 61.344 30.926 -90.194 1.00 72.69 172 ILE A N 1
ATOM 1427 C CA . ILE A 1 172 ? 61.172 30.422 -91.567 1.00 72.69 172 ILE A CA 1
ATOM 1428 C C . ILE A 1 172 ? 60.783 31.573 -92.507 1.00 72.69 172 ILE A C 1
ATOM 1430 O O . ILE A 1 172 ? 61.528 31.850 -93.442 1.00 72.69 172 ILE A O 1
ATOM 1434 N N . CYS A 1 173 ? 59.746 32.359 -92.180 1.00 67.31 173 CYS A N 1
ATOM 1435 C CA . CYS A 1 173 ? 59.359 33.533 -92.982 1.00 67.31 173 CYS A CA 1
ATOM 1436 C C . CYS A 1 173 ? 60.512 34.533 -93.194 1.00 67.31 173 CYS A C 1
ATOM 1438 O O . CYS A 1 173 ? 60.643 35.120 -94.265 1.00 67.31 173 CYS A O 1
ATOM 1440 N N . LYS A 1 174 ? 61.370 34.737 -92.184 1.00 69.19 174 LYS A N 1
ATOM 1441 C CA . LYS A 1 174 ? 62.550 35.612 -92.304 1.00 69.19 174 LYS A CA 1
ATOM 1442 C C . LYS A 1 174 ? 63.645 35.046 -93.213 1.00 69.19 174 LYS A C 1
ATOM 1444 O O . LYS A 1 174 ? 64.422 35.830 -93.755 1.00 69.19 174 LYS A O 1
ATOM 1449 N N . ARG A 1 175 ? 63.766 33.720 -93.335 1.00 62.00 175 ARG A N 1
ATOM 1450 C CA . ARG A 1 175 ? 64.714 33.081 -94.261 1.00 62.00 175 ARG A CA 1
ATOM 1451 C C . ARG A 1 175 ? 64.212 33.181 -95.696 1.00 62.00 175 ARG A C 1
ATOM 1453 O O . ARG A 1 175 ? 64.980 33.614 -96.545 1.00 62.00 175 ARG A O 1
ATOM 1460 N N . ASP A 1 176 ? 62.928 32.932 -95.932 1.00 59.41 176 ASP A N 1
ATOM 1461 C CA . ASP A 1 176 ? 62.339 33.021 -97.275 1.00 59.41 176 ASP A CA 1
ATOM 1462 C C . ASP A 1 176 ? 62.379 34.458 -97.834 1.00 59.41 176 ASP A C 1
ATOM 1464 O O . ASP A 1 176 ? 62.678 34.666 -99.007 1.00 59.41 176 ASP A O 1
ATOM 1468 N N . GLN A 1 177 ? 62.215 35.477 -96.979 1.00 59.31 177 GLN A N 1
ATOM 1469 C CA . GLN A 1 177 ? 62.403 36.887 -97.363 1.00 59.31 177 GLN A CA 1
ATOM 1470 C C . GLN A 1 177 ? 63.859 37.251 -97.705 1.00 59.31 177 GLN A C 1
ATOM 1472 O O . GLN A 1 177 ? 64.085 38.180 -98.476 1.00 59.31 177 GLN A O 1
ATOM 1477 N N . LYS A 1 178 ? 64.852 36.541 -97.152 1.00 57.31 178 LYS A N 1
ATOM 1478 C CA . LYS A 1 178 ? 66.274 36.737 -97.490 1.00 57.31 178 LYS A CA 1
ATOM 1479 C C . LYS A 1 178 ? 66.690 35.971 -98.746 1.00 57.31 178 LYS A C 1
ATOM 1481 O O . LYS A 1 178 ? 67.594 36.419 -99.440 1.00 57.31 178 LYS A O 1
ATOM 1486 N N . SER A 1 179 ? 66.032 34.854 -99.052 1.00 54.72 179 SER A N 1
ATOM 1487 C CA . SER A 1 179 ? 66.281 34.060 -100.261 1.00 54.72 179 SER A CA 1
ATOM 1488 C C . SER A 1 179 ? 65.651 34.650 -101.531 1.00 54.72 179 SER A C 1
ATOM 1490 O O . SER A 1 179 ? 66.074 34.288 -102.619 1.00 54.72 179 SER A O 1
ATOM 1492 N N . SER A 1 180 ? 64.697 35.582 -101.413 1.00 51.84 180 SER A N 1
ATOM 1493 C CA . SER A 1 180 ? 64.097 36.318 -102.545 1.00 51.84 180 SER A CA 1
ATOM 1494 C C . SER A 1 180 ? 64.813 37.643 -102.885 1.00 51.84 180 SER A C 1
ATOM 1496 O O . SER A 1 180 ? 64.303 38.416 -103.695 1.00 51.84 180 SER A O 1
ATOM 1498 N N . ALA A 1 181 ? 65.949 37.940 -102.244 1.00 50.72 181 ALA A N 1
ATOM 1499 C CA . ALA A 1 181 ? 66.719 39.177 -102.429 1.00 50.72 181 ALA A CA 1
ATOM 1500 C C . ALA A 1 181 ? 68.064 38.967 -103.162 1.00 50.72 181 ALA A C 1
ATOM 1502 O O . ALA A 1 181 ? 68.943 39.824 -103.072 1.00 50.72 181 ALA A O 1
ATOM 1503 N N . TYR A 1 182 ? 68.216 37.839 -103.862 1.00 46.75 182 TYR A N 1
ATOM 1504 C CA . TYR A 1 182 ? 69.321 37.552 -104.781 1.00 46.75 182 TYR A CA 1
ATOM 1505 C C . TYR A 1 182 ? 68.807 37.427 -106.210 1.00 46.75 182 TYR A C 1
ATOM 1507 O O . TYR A 1 182 ? 67.721 36.827 -106.380 1.00 46.75 182 TYR A O 1
#

Solvent-accessible surface area (backbone atoms only — not comparable to full-atom values): 10109 Å² total; per-residue (Å²): 113,79,86,40,71,39,67,45,98,88,69,49,74,46,51,38,59,74,56,67,74,47,89,53,66,44,65,39,88,87,75,70,78,50,79,40,49,43,65,65,56,51,61,36,71,74,48,38,49,53,52,51,53,51,52,49,52,51,51,51,52,52,51,55,51,52,50,53,54,52,52,54,54,51,52,56,51,52,55,51,53,54,49,51,53,53,51,51,53,54,51,52,54,51,51,53,53,50,52,53,52,50,49,53,53,51,52,57,48,50,56,52,48,53,56,49,50,56,50,50,52,52,51,50,54,52,50,54,53,50,53,52,52,54,51,51,50,51,52,50,52,51,49,50,53,52,51,53,52,51,51,49,54,52,52,54,51,51,55,50,53,53,50,53,50,53,50,50,53,55,53,50,58,56,48,56,62,58,66,70,74,116